Protein AF-A0A3N5F4T9-F1 (afdb_monomer_lite)

Structure (mmCIF, N/CA/C/O backbone):
data_AF-A0A3N5F4T9-F1
#
_entry.id   AF-A0A3N5F4T9-F1
#
loop_
_atom_site.group_PDB
_atom_site.id
_atom_site.type_symbol
_atom_site.label_atom_id
_atom_site.label_alt_id
_atom_site.label_comp_id
_atom_site.label_asym_id
_atom_site.label_entity_id
_atom_site.label_seq_id
_atom_site.pdbx_PDB_ins_code
_atom_site.Cartn_x
_atom_site.Cartn_y
_atom_site.Cartn_z
_atom_site.occupancy
_atom_site.B_iso_or_equiv
_atom_site.auth_seq_id
_atom_site.auth_comp_id
_atom_site.auth_asym_id
_atom_site.auth_atom_id
_atom_site.pdbx_PDB_model_num
ATOM 1 N N . GLU A 1 1 ? 30.929 -18.450 -2.013 1.00 67.00 1 GLU A N 1
ATOM 2 C CA . GLU A 1 1 ? 30.146 -17.803 -3.086 1.00 67.00 1 GLU A CA 1
ATOM 3 C C . GLU A 1 1 ? 29.743 -16.402 -2.640 1.00 67.00 1 GLU A C 1
ATOM 5 O O . GLU A 1 1 ? 29.771 -16.140 -1.443 1.00 67.00 1 GLU A O 1
ATOM 10 N N . TRP A 1 2 ? 29.471 -15.489 -3.571 1.00 73.12 2 TRP A N 1
ATOM 11 C CA . TRP A 1 2 ? 29.219 -14.072 -3.277 1.00 73.12 2 TRP A CA 1
ATOM 12 C C . TRP A 1 2 ? 27.749 -13.828 -2.916 1.00 73.12 2 TRP A C 1
ATOM 14 O O . TRP A 1 2 ? 26.876 -14.486 -3.475 1.00 73.12 2 TRP A O 1
ATOM 24 N N . PHE A 1 3 ? 27.473 -12.835 -2.064 1.00 80.19 3 PHE A N 1
ATOM 25 C CA . PHE A 1 3 ? 26.109 -12.461 -1.651 1.00 80.19 3 PHE A CA 1
ATOM 26 C C . PHE A 1 3 ? 25.154 -12.248 -2.838 1.00 80.19 3 PHE A C 1
ATOM 28 O O . PHE A 1 3 ? 24.014 -12.700 -2.808 1.00 80.19 3 PHE A O 1
ATOM 35 N N . CYS A 1 4 ? 25.631 -11.617 -3.915 1.00 74.56 4 CYS A N 1
ATOM 36 C CA . CYS A 1 4 ? 24.833 -11.403 -5.122 1.00 74.56 4 CYS A CA 1
ATOM 37 C C . CYS A 1 4 ? 24.410 -12.705 -5.818 1.00 74.56 4 CYS A C 1
ATOM 39 O O . CYS A 1 4 ? 23.355 -12.730 -6.437 1.00 74.56 4 CYS A O 1
ATOM 41 N N . LYS A 1 5 ? 25.193 -13.784 -5.696 1.00 75.50 5 LYS A N 1
ATOM 42 C CA . LYS A 1 5 ? 24.874 -15.090 -6.283 1.00 75.50 5 LYS A CA 1
ATOM 43 C C . LYS A 1 5 ? 23.934 -15.908 -5.393 1.00 75.50 5 LYS A C 1
ATOM 45 O O . LYS A 1 5 ? 23.104 -16.648 -5.901 1.00 75.50 5 LYS A O 1
ATOM 50 N N . THR A 1 6 ? 24.076 -15.797 -4.073 1.00 81.00 6 THR A N 1
ATOM 51 C CA . THR A 1 6 ? 23.360 -16.657 -3.115 1.00 81.00 6 THR A CA 1
ATOM 52 C C . THR A 1 6 ? 22.068 -16.053 -2.575 1.00 81.00 6 THR A C 1
ATOM 54 O O . THR A 1 6 ? 21.241 -16.789 -2.045 1.00 81.00 6 THR A O 1
ATOM 57 N N . SER A 1 7 ? 21.921 -14.727 -2.640 1.00 83.50 7 SER A N 1
ATOM 58 C CA . SER A 1 7 ? 20.911 -14.007 -1.851 1.00 83.50 7 SER A CA 1
ATOM 59 C C . SER A 1 7 ? 20.102 -12.973 -2.636 1.00 83.50 7 SER A C 1
ATOM 61 O O . SER A 1 7 ? 19.077 -12.521 -2.131 1.00 83.50 7 SER A O 1
ATOM 63 N N . LEU A 1 8 ? 20.537 -12.577 -3.837 1.00 84.56 8 LEU A N 1
ATOM 64 C CA . LEU A 1 8 ? 19.774 -11.682 -4.714 1.00 84.56 8 LEU A CA 1
ATOM 65 C C . LEU A 1 8 ? 19.006 -12.486 -5.772 1.00 84.56 8 LEU A C 1
ATOM 67 O O . LEU A 1 8 ? 19.452 -13.569 -6.156 1.00 84.56 8 LEU A O 1
ATOM 71 N N . PRO A 1 9 ? 17.852 -11.985 -6.247 1.00 86.50 9 PRO A N 1
ATOM 72 C CA . PRO A 1 9 ? 17.072 -12.689 -7.251 1.00 86.50 9 PRO A CA 1
ATOM 73 C C . PRO A 1 9 ? 17.820 -12.746 -8.589 1.00 86.50 9 PRO A C 1
ATOM 75 O O . PRO A 1 9 ? 18.416 -11.764 -9.029 1.00 86.50 9 PRO A O 1
ATOM 78 N N . GLN A 1 10 ? 17.747 -13.897 -9.260 1.00 89.19 10 GLN A N 1
ATOM 79 C CA . GLN A 1 10 ? 18.311 -14.082 -10.603 1.00 89.19 10 GLN A CA 1
ATOM 80 C C . GLN A 1 10 ? 17.508 -13.332 -11.683 1.00 89.19 10 GLN A C 1
ATOM 82 O O . GLN A 1 10 ? 18.039 -13.002 -12.743 1.00 89.19 10 GLN A O 1
ATOM 87 N N . ALA A 1 11 ? 16.233 -13.057 -11.407 1.00 93.19 11 ALA A N 1
ATOM 88 C CA . ALA A 1 11 ? 15.320 -12.354 -12.293 1.00 93.19 11 ALA A CA 1
ATOM 89 C C . ALA A 1 11 ? 14.611 -11.223 -11.544 1.00 93.19 11 ALA A C 1
ATOM 91 O O . ALA A 1 11 ? 14.165 -11.409 -10.412 1.00 93.19 11 ALA A O 1
ATOM 92 N N . VAL A 1 12 ? 14.479 -10.068 -12.189 1.00 92.88 12 VAL A N 1
ATOM 93 C CA . VAL A 1 12 ? 13.687 -8.938 -11.692 1.00 92.88 12 VAL A CA 1
ATOM 94 C C . VAL A 1 12 ? 12.640 -8.576 -12.733 1.00 92.88 12 VAL A C 1
ATOM 96 O O . VAL A 1 12 ? 12.970 -8.410 -13.908 1.00 92.88 12 VAL A O 1
ATOM 99 N N . GLU A 1 13 ? 11.394 -8.417 -12.292 1.00 91.88 13 GLU A N 1
ATOM 100 C CA . GLU A 1 13 ? 10.306 -7.913 -13.126 1.00 91.88 13 GLU A CA 1
ATOM 101 C C . GLU A 1 13 ? 10.099 -6.414 -12.890 1.00 91.88 13 GLU A C 1
ATOM 103 O O . GLU A 1 13 ? 9.996 -5.953 -11.753 1.00 91.88 13 GLU A O 1
ATOM 108 N N . VAL A 1 14 ? 10.029 -5.647 -13.977 1.00 90.56 14 VAL A N 1
ATOM 109 C CA . VAL A 1 14 ? 9.761 -4.206 -13.956 1.00 90.56 14 VAL A CA 1
ATOM 110 C C . VAL A 1 14 ? 8.408 -3.957 -14.625 1.00 90.56 14 VAL A C 1
ATOM 112 O O . VAL A 1 14 ? 8.315 -4.078 -15.852 1.00 90.56 14 VAL A O 1
ATOM 115 N N . PRO A 1 15 ? 7.347 -3.629 -13.864 1.00 84.25 15 PRO A N 1
ATOM 116 C CA . PRO A 1 15 ? 6.036 -3.347 -14.440 1.00 84.25 15 PRO A CA 1
ATOM 117 C C . PRO A 1 15 ? 6.068 -2.046 -15.254 1.00 84.25 15 PRO A C 1
ATOM 119 O O . PRO A 1 15 ? 6.690 -1.065 -14.848 1.00 84.25 15 PRO A O 1
ATOM 122 N N . LEU A 1 16 ? 5.386 -2.036 -16.404 1.00 83.88 16 LEU A N 1
ATOM 123 C CA . LEU A 1 16 ? 5.275 -0.868 -17.286 1.00 83.88 16 LEU A CA 1
ATOM 124 C C . LEU A 1 16 ? 3.805 -0.511 -17.542 1.00 83.88 16 LEU A C 1
ATOM 126 O O . LEU A 1 16 ? 3.262 0.381 -16.899 1.00 83.88 16 LEU A O 1
ATOM 130 N N . GLY A 1 17 ? 3.151 -1.211 -18.470 1.00 79.56 17 GLY A N 1
ATOM 131 C CA . GLY A 1 17 ? 1.750 -1.005 -18.841 1.00 79.56 17 GLY A CA 1
ATOM 132 C C . GLY A 1 17 ? 1.509 0.011 -19.963 1.00 79.56 17 GLY A C 1
ATOM 133 O O . GLY A 1 17 ? 0.376 0.442 -20.142 1.00 79.56 17 GLY A O 1
ATOM 134 N N . PHE A 1 18 ? 2.527 0.413 -20.725 1.00 79.00 18 PHE A N 1
ATOM 135 C CA . PHE A 1 18 ? 2.394 1.409 -21.798 1.00 79.00 18 PHE A CA 1
ATOM 136 C C . PHE A 1 18 ? 3.349 1.126 -22.966 1.00 79.00 18 PHE A C 1
ATOM 138 O O . PHE A 1 18 ? 4.265 0.309 -22.855 1.00 79.00 18 PHE A O 1
ATOM 145 N N . ALA A 1 19 ? 3.097 1.757 -24.116 1.00 85.88 19 ALA A N 1
ATOM 146 C CA . ALA A 1 19 ? 3.975 1.673 -25.283 1.00 85.88 19 ALA A CA 1
ATOM 147 C C . ALA A 1 19 ? 5.279 2.431 -25.017 1.00 85.88 19 ALA A C 1
ATOM 149 O O . ALA A 1 19 ? 5.260 3.538 -24.482 1.00 85.88 19 ALA A O 1
ATOM 150 N N . VAL A 1 20 ? 6.411 1.841 -25.393 1.00 88.50 20 VAL A N 1
ATOM 151 C CA . VAL A 1 20 ? 7.732 2.427 -25.156 1.00 88.50 20 VAL A CA 1
ATOM 152 C C . VAL A 1 20 ? 8.451 2.598 -26.481 1.00 88.50 20 VAL A C 1
ATOM 154 O O . VAL A 1 20 ? 8.557 1.657 -27.263 1.00 88.50 20 VAL A O 1
ATOM 157 N N . ASP A 1 21 ? 8.983 3.793 -26.718 1.00 89.50 21 ASP A N 1
ATOM 158 C CA . ASP A 1 21 ? 9.869 4.035 -27.850 1.00 89.50 21 ASP A CA 1
ATOM 159 C C . ASP A 1 21 ? 11.301 3.631 -27.525 1.00 89.50 21 ASP A C 1
ATOM 161 O O . ASP A 1 21 ? 11.940 2.943 -28.325 1.00 89.50 21 ASP A O 1
ATOM 165 N N . LYS A 1 22 ? 11.794 4.041 -26.352 1.00 93.62 22 LYS A N 1
ATOM 166 C CA . LYS A 1 22 ? 13.114 3.683 -25.824 1.00 93.62 22 LYS A CA 1
ATOM 167 C C . LYS A 1 22 ? 13.069 3.552 -24.309 1.00 93.62 22 LYS A C 1
ATOM 169 O O . LYS A 1 22 ? 12.340 4.271 -23.636 1.00 93.62 22 LYS A O 1
ATOM 174 N N . LEU A 1 23 ? 13.905 2.681 -23.768 1.00 95.31 23 LEU A N 1
ATOM 175 C CA . LEU A 1 23 ? 14.233 2.656 -22.348 1.00 95.31 23 LEU A CA 1
ATOM 176 C C . LEU A 1 23 ? 15.636 3.224 -22.185 1.00 95.31 23 LEU A C 1
ATOM 178 O O . LEU A 1 23 ? 16.582 2.704 -22.774 1.00 95.31 23 LEU A O 1
ATOM 182 N N . HIS A 1 24 ? 15.777 4.267 -21.382 1.00 95.50 24 HIS A N 1
ATOM 183 C CA . HIS A 1 24 ? 17.066 4.816 -20.987 1.00 95.50 24 HIS A CA 1
ATOM 184 C C . HIS A 1 24 ? 17.504 4.120 -19.707 1.00 95.50 24 HIS A C 1
ATOM 186 O O . HIS A 1 24 ? 16.802 4.149 -18.699 1.00 95.50 24 HIS A O 1
ATOM 192 N N . VAL A 1 25 ? 18.658 3.469 -19.755 1.00 97.06 25 VAL A N 1
ATOM 193 C CA . VAL A 1 25 ? 19.223 2.729 -18.632 1.00 97.06 25 VAL A CA 1
ATOM 194 C C . VAL A 1 25 ? 20.367 3.535 -18.046 1.00 97.06 25 VAL A C 1
ATOM 196 O O . VAL A 1 25 ? 21.316 3.864 -18.753 1.00 97.06 25 VAL A O 1
ATOM 199 N N . LEU A 1 26 ? 20.295 3.795 -16.744 1.00 96.38 26 LEU A N 1
ATOM 200 C CA . LEU A 1 26 ? 21.415 4.219 -15.918 1.00 96.38 26 LEU A CA 1
ATOM 201 C C . LEU A 1 26 ? 21.923 2.990 -15.155 1.00 96.38 26 LEU A C 1
ATOM 203 O O . LEU A 1 26 ? 21.181 2.358 -14.403 1.00 96.38 26 LEU A O 1
ATOM 207 N N . GLY A 1 27 ? 23.175 2.610 -15.372 1.00 93.19 27 GLY A N 1
ATOM 208 C CA . GLY A 1 27 ? 23.722 1.331 -14.929 1.00 93.19 27 GLY A CA 1
ATOM 209 C C . GLY A 1 27 ? 24.874 0.905 -15.827 1.00 93.19 27 GLY A C 1
ATOM 210 O O . GLY A 1 27 ? 25.830 1.655 -15.991 1.00 93.19 27 GLY A O 1
ATOM 211 N N . GLY A 1 28 ? 24.802 -0.296 -16.404 1.00 95.62 28 GLY A N 1
ATOM 212 C CA . GLY A 1 28 ? 25.808 -0.772 -17.364 1.00 95.62 28 GLY A CA 1
ATOM 213 C C . GLY A 1 28 ? 27.160 -1.074 -16.723 1.00 95.62 28 GLY A C 1
ATOM 214 O O . GLY A 1 28 ? 28.195 -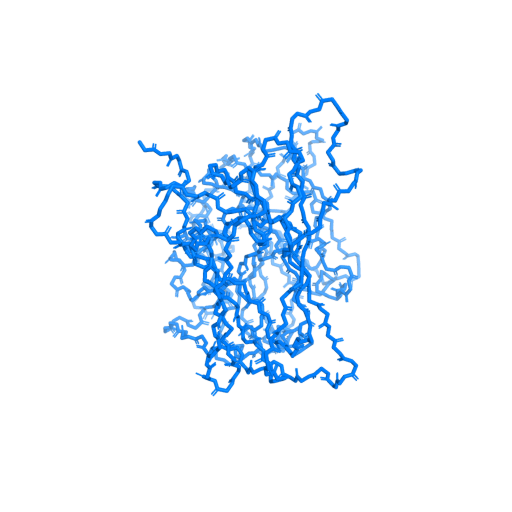1.025 -17.378 1.00 95.62 28 GLY A O 1
ATOM 215 N N . ILE A 1 29 ? 27.163 -1.380 -15.431 1.00 96.44 29 ILE A N 1
ATOM 216 C CA . ILE A 1 29 ? 28.348 -1.853 -14.722 1.00 96.44 29 ILE A CA 1
ATOM 217 C C . ILE A 1 29 ? 28.091 -3.249 -14.191 1.00 96.44 29 ILE A C 1
ATOM 219 O O . ILE A 1 29 ? 26.963 -3.595 -13.842 1.00 96.44 29 ILE A O 1
ATOM 223 N N . ALA A 1 30 ? 29.138 -4.053 -14.141 1.00 94.94 30 ALA A N 1
ATOM 224 C CA . ALA A 1 30 ? 29.105 -5.339 -13.484 1.00 94.94 30 ALA A CA 1
ATOM 225 C C . ALA A 1 30 ? 30.306 -5.449 -12.558 1.00 94.94 30 ALA A C 1
ATOM 227 O O . ALA A 1 30 ? 31.397 -4.965 -12.869 1.00 94.94 30 ALA A O 1
ATOM 228 N N . ALA A 1 31 ? 30.121 -6.110 -11.425 1.00 91.62 31 ALA A N 1
ATOM 229 C CA . ALA A 1 31 ? 31.279 -6.649 -10.744 1.00 91.62 31 ALA A CA 1
ATOM 230 C C . ALA A 1 31 ? 31.781 -7.889 -11.499 1.00 91.62 31 ALA A C 1
ATOM 232 O O . ALA A 1 31 ? 30.980 -8.630 -12.080 1.00 91.62 31 ALA A O 1
ATOM 233 N N . TRP A 1 32 ? 33.109 -8.063 -11.524 1.00 91.62 32 TRP A N 1
ATOM 234 C CA . TRP A 1 32 ? 33.804 -9.053 -12.359 1.00 91.62 32 TRP A CA 1
ATOM 235 C C . TRP A 1 32 ? 33.560 -8.849 -13.863 1.00 91.62 32 TRP A C 1
ATOM 237 O O . TRP A 1 32 ? 33.571 -9.815 -14.629 1.00 91.62 32 TRP A O 1
ATOM 247 N N . GLY A 1 33 ? 33.313 -7.599 -14.264 1.00 92.88 33 GLY A N 1
ATOM 248 C CA . GLY A 1 33 ? 33.027 -7.217 -15.642 1.00 92.88 33 GLY A CA 1
ATOM 249 C C . GLY A 1 33 ? 34.283 -7.101 -16.503 1.00 92.88 33 GLY A C 1
ATOM 250 O O . GLY A 1 33 ? 35.420 -7.246 -16.049 1.00 92.88 33 GLY A O 1
ATOM 251 N N . SER A 1 34 ? 34.079 -6.810 -17.780 1.00 92.56 34 SER A N 1
ATOM 252 C CA . SER A 1 34 ? 35.150 -6.632 -18.746 1.00 92.56 34 SER A CA 1
ATOM 253 C C . SER A 1 34 ? 35.908 -5.337 -18.482 1.00 92.56 34 SER A C 1
ATOM 255 O O . SER A 1 34 ? 35.323 -4.272 -18.268 1.00 92.56 34 SER A O 1
ATOM 257 N N . ALA A 1 35 ? 37.232 -5.425 -18.581 1.00 91.62 35 ALA A N 1
ATOM 258 C CA . ALA A 1 35 ? 38.141 -4.286 -18.543 1.00 91.62 35 ALA A CA 1
ATOM 259 C C . ALA A 1 35 ? 38.489 -3.737 -19.941 1.00 91.62 35 ALA A C 1
ATOM 261 O O . ALA A 1 35 ? 39.377 -2.892 -20.057 1.00 91.62 35 ALA A O 1
ATOM 262 N N . VAL A 1 36 ? 37.832 -4.236 -20.995 1.00 87.56 36 VAL A N 1
ATOM 263 C CA . VAL A 1 36 ? 38.091 -3.885 -22.401 1.00 87.56 36 VAL A CA 1
ATOM 264 C C . VAL A 1 36 ? 36.799 -3.852 -23.229 1.00 87.56 36 VAL A C 1
ATOM 266 O O . VAL A 1 36 ? 35.855 -4.593 -22.943 1.00 87.56 36 VAL A O 1
ATOM 269 N N . ASP A 1 37 ? 36.783 -3.048 -24.296 1.00 91.44 37 ASP A N 1
ATOM 270 C CA . ASP A 1 37 ? 35.728 -3.040 -25.324 1.00 91.44 37 ASP A CA 1
ATOM 271 C C . ASP A 1 37 ? 35.847 -4.270 -26.232 1.00 91.44 37 ASP A C 1
ATOM 273 O O . ASP A 1 37 ? 36.379 -4.239 -27.343 1.00 91.44 37 ASP A O 1
ATOM 277 N N . LYS A 1 38 ? 35.429 -5.412 -25.695 1.00 90.31 38 LYS A N 1
ATOM 278 C CA . LYS A 1 38 ? 35.386 -6.680 -26.409 1.00 90.31 38 LYS A CA 1
ATOM 279 C C . LYS A 1 38 ? 34.190 -7.458 -25.912 1.00 90.31 38 LYS A C 1
ATOM 281 O O . LYS A 1 38 ? 34.136 -7.811 -24.737 1.00 90.31 38 LYS A O 1
ATOM 286 N N . LYS A 1 39 ? 33.290 -7.797 -26.836 1.00 93.81 39 LYS A N 1
ATOM 287 C CA . LYS A 1 39 ? 32.119 -8.623 -26.549 1.00 93.81 39 LYS A CA 1
ATOM 288 C C . LYS A 1 39 ? 32.529 -9.919 -25.851 1.00 93.81 39 LYS A C 1
ATOM 290 O O . LYS A 1 39 ? 33.161 -10.793 -26.447 1.00 93.81 39 LYS A O 1
ATOM 295 N N . GLY A 1 40 ? 32.173 -9.998 -24.580 1.00 93.81 40 GLY A N 1
ATOM 296 C CA . GLY A 1 40 ? 32.431 -11.114 -23.697 1.00 93.81 40 GLY A CA 1
ATOM 297 C C . GLY A 1 40 ? 31.208 -12.009 -23.552 1.00 93.81 40 GLY A C 1
ATOM 298 O O . GLY A 1 40 ? 30.455 -12.261 -24.496 1.00 93.81 40 GLY A O 1
ATOM 299 N N . ARG A 1 41 ? 31.035 -12.521 -22.336 1.00 95.19 41 ARG A N 1
ATOM 300 C CA . ARG A 1 41 ? 29.930 -13.412 -21.973 1.00 95.19 41 ARG A CA 1
ATOM 301 C C . ARG A 1 41 ? 28.603 -12.636 -21.876 1.00 95.19 41 ARG A C 1
ATOM 303 O O . ARG A 1 41 ? 28.622 -11.418 -21.679 1.00 95.19 41 ARG A O 1
ATOM 310 N N . PRO A 1 42 ? 27.448 -13.308 -22.004 1.00 97.50 42 PRO A N 1
ATOM 311 C CA . PRO A 1 42 ? 26.163 -12.652 -21.805 1.00 97.50 42 PRO A CA 1
ATOM 312 C C . PRO A 1 42 ? 26.016 -12.194 -20.346 1.00 97.50 42 PRO A C 1
ATOM 314 O O . PRO A 1 42 ? 26.325 -12.940 -19.413 1.00 97.50 42 PRO A O 1
ATOM 317 N N . ALA A 1 43 ? 25.564 -10.956 -20.168 1.00 96.75 43 ALA A N 1
ATOM 318 C CA . ALA A 1 43 ? 25.360 -10.340 -18.863 1.00 96.75 43 ALA A CA 1
ATOM 319 C C . ALA A 1 43 ? 23.897 -10.472 -18.427 1.00 96.75 43 ALA A C 1
ATOM 321 O O . ALA A 1 43 ? 23.616 -11.023 -17.365 1.00 96.75 43 ALA A O 1
ATOM 322 N N . VAL A 1 44 ? 22.968 -10.003 -19.265 1.00 98.00 44 VAL A N 1
ATOM 323 C CA . VAL A 1 44 ? 21.539 -9.911 -18.932 1.00 98.00 44 VAL A CA 1
ATOM 324 C C . VAL A 1 44 ? 20.700 -10.280 -20.147 1.00 98.00 44 VAL A C 1
ATOM 326 O O . VAL A 1 44 ? 20.963 -9.811 -21.254 1.00 98.00 44 VAL A O 1
ATOM 329 N N . LYS A 1 45 ? 19.678 -11.111 -19.958 1.00 98.44 45 LYS A N 1
ATOM 330 C CA . LYS A 1 45 ? 18.598 -11.307 -20.926 1.00 98.44 45 LYS A CA 1
ATOM 331 C C . LYS A 1 45 ? 17.456 -10.369 -20.542 1.00 98.44 45 LYS A C 1
ATOM 333 O O . LYS A 1 45 ? 16.945 -10.439 -19.430 1.00 98.44 45 LYS A O 1
ATOM 338 N N . VAL A 1 46 ? 17.093 -9.487 -21.461 1.00 98.38 46 VAL A N 1
ATOM 339 C CA . VAL A 1 46 ? 15.939 -8.596 -21.353 1.00 98.38 46 VAL A CA 1
ATOM 340 C C . VAL A 1 46 ? 14.794 -9.227 -22.128 1.00 98.38 46 VAL A C 1
ATOM 342 O O . VAL A 1 46 ? 14.924 -9.452 -23.333 1.00 98.38 46 VAL A O 1
ATOM 345 N N . THR A 1 47 ? 13.680 -9.491 -21.455 1.00 98.38 47 THR A N 1
ATOM 346 C CA . THR A 1 47 ? 12.450 -9.978 -22.085 1.00 98.38 47 THR A CA 1
ATOM 347 C C . THR A 1 47 ? 11.372 -8.906 -21.979 1.00 98.38 47 THR A C 1
ATOM 349 O O . THR A 1 47 ? 11.011 -8.484 -20.886 1.00 98.38 47 THR A O 1
ATOM 352 N N . TYR A 1 48 ? 10.853 -8.462 -23.119 1.00 97.56 48 TYR A N 1
ATOM 353 C CA . TYR A 1 48 ? 9.694 -7.583 -23.211 1.00 97.56 48 TYR A CA 1
ATOM 354 C C . TYR A 1 48 ? 8.445 -8.451 -23.294 1.00 97.56 48 TYR A C 1
ATOM 356 O O . TYR A 1 48 ? 8.272 -9.189 -24.267 1.00 97.56 48 TYR A O 1
ATOM 364 N N . HIS A 1 49 ? 7.574 -8.362 -22.295 1.00 94.31 49 HIS A N 1
ATOM 365 C CA . HIS A 1 49 ? 6.296 -9.063 -22.285 1.00 94.31 49 HIS A CA 1
ATOM 366 C C . HIS A 1 49 ? 5.203 -8.088 -22.702 1.00 94.31 49 HIS A C 1
ATOM 368 O O . HIS A 1 49 ? 4.880 -7.166 -21.957 1.00 94.31 49 HIS A O 1
ATOM 374 N N . TYR A 1 50 ? 4.650 -8.257 -23.899 1.00 87.62 50 TYR A N 1
ATOM 375 C CA . TYR A 1 50 ? 3.670 -7.329 -24.452 1.00 87.62 50 TYR A CA 1
ATOM 376 C C . TYR A 1 50 ? 2.258 -7.620 -23.950 1.00 87.62 50 TYR A C 1
ATOM 378 O O . TYR A 1 50 ? 1.907 -8.747 -23.607 1.00 87.62 50 TYR A O 1
ATOM 386 N N . ALA A 1 51 ? 1.433 -6.579 -23.962 1.00 75.62 51 ALA A N 1
ATOM 387 C CA . ALA A 1 51 ? 0.012 -6.621 -23.641 1.00 75.62 51 ALA A CA 1
ATOM 388 C C . ALA A 1 51 ? -0.784 -7.652 -24.462 1.00 75.62 51 ALA A C 1
ATOM 390 O O . ALA A 1 51 ? -1.787 -8.172 -23.985 1.00 75.62 51 ALA A O 1
ATOM 391 N N . ASP A 1 52 ? -0.340 -7.966 -25.682 1.00 80.75 52 ASP A N 1
ATOM 392 C CA . ASP A 1 52 ? -0.972 -8.958 -26.559 1.00 80.75 52 ASP A CA 1
ATOM 393 C C . ASP A 1 52 ? -0.522 -10.406 -26.285 1.00 80.75 52 ASP A C 1
ATOM 395 O O . ASP A 1 52 ? -0.810 -11.308 -27.071 1.00 80.75 52 ASP A O 1
ATOM 399 N N . GLY A 1 53 ? 0.210 -10.633 -25.190 1.00 82.31 53 GLY A N 1
ATOM 400 C CA . GLY A 1 53 ? 0.685 -11.947 -24.754 1.00 82.31 53 GLY A CA 1
ATOM 401 C C . GLY A 1 53 ? 1.937 -12.450 -25.475 1.00 82.31 53 GLY A C 1
ATOM 402 O O . GLY A 1 53 ? 2.467 -13.500 -25.117 1.00 82.31 53 GLY A O 1
ATOM 403 N N . LYS A 1 54 ? 2.448 -11.723 -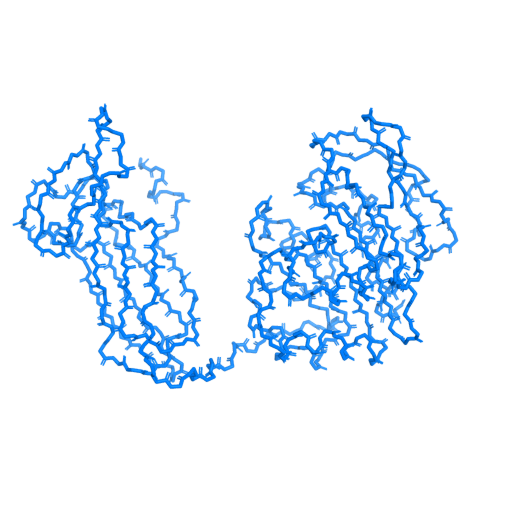26.474 1.00 92.38 54 LYS A N 1
ATOM 404 C CA . LYS A 1 54 ? 3.698 -12.081 -27.160 1.00 92.38 54 LYS A CA 1
ATOM 405 C C . LYS A 1 54 ? 4.912 -11.528 -26.415 1.00 92.38 54 LYS A C 1
ATOM 407 O O . LYS A 1 54 ? 4.815 -10.587 -25.629 1.00 92.38 54 LYS A O 1
ATOM 412 N N . THR A 1 55 ? 6.084 -12.070 -26.731 1.00 94.94 55 THR A N 1
ATOM 413 C CA . THR A 1 55 ? 7.356 -11.674 -26.117 1.00 94.94 55 THR A CA 1
ATOM 414 C C . THR A 1 55 ? 8.411 -11.306 -27.154 1.00 94.94 55 THR A C 1
ATOM 416 O O . THR A 1 55 ? 8.461 -11.887 -28.237 1.00 94.94 55 THR A O 1
ATOM 419 N N . GLU A 1 56 ? 9.303 -10.388 -26.795 1.00 96.88 56 GLU A N 1
ATOM 420 C CA . GLU A 1 56 ? 10.546 -10.095 -27.517 1.00 96.88 56 GLU A CA 1
ATOM 421 C C . GLU A 1 56 ? 11.725 -10.231 -26.556 1.00 96.88 56 GLU A C 1
ATOM 423 O O . GLU A 1 56 ? 11.603 -9.887 -25.386 1.00 96.88 56 GLU A O 1
ATOM 428 N N . THR A 1 57 ? 12.874 -10.707 -27.034 1.00 97.88 57 THR A N 1
ATOM 429 C CA . THR A 1 57 ? 14.073 -10.867 -26.200 1.00 97.88 57 THR A CA 1
ATOM 430 C C . THR A 1 57 ? 15.276 -10.148 -26.792 1.00 97.88 57 THR A C 1
ATOM 432 O O . THR A 1 57 ? 15.522 -10.231 -27.999 1.00 97.88 57 THR A O 1
ATOM 435 N N . GLN A 1 58 ? 16.085 -9.542 -25.929 1.00 97.31 58 GLN A N 1
ATOM 436 C CA . GLN A 1 58 ? 17.385 -8.963 -26.251 1.00 97.31 58 GLN A CA 1
ATOM 437 C C . GLN A 1 58 ? 18.422 -9.434 -25.226 1.00 97.31 58 GLN A C 1
ATOM 439 O O . GLN A 1 58 ? 18.140 -9.492 -24.035 1.00 97.31 58 GLN A O 1
ATOM 444 N N . VAL A 1 59 ? 19.635 -9.765 -25.673 1.00 98.12 59 VAL A N 1
ATOM 445 C CA . VAL A 1 59 ? 20.743 -10.127 -24.776 1.00 98.12 59 VAL A CA 1
ATOM 446 C C . VAL A 1 59 ? 21.739 -8.980 -24.726 1.00 98.12 59 VAL A C 1
ATOM 448 O O . VAL A 1 59 ? 22.187 -8.519 -25.775 1.00 98.12 59 VAL A O 1
ATOM 451 N N . LEU A 1 60 ? 22.081 -8.558 -23.513 1.00 98.31 60 LEU A N 1
ATOM 452 C CA . LEU A 1 60 ? 23.126 -7.587 -23.212 1.00 98.31 60 LEU A CA 1
ATOM 453 C C . LEU A 1 60 ? 24.399 -8.326 -22.811 1.00 98.31 60 LEU A C 1
ATOM 455 O O . LEU A 1 60 ? 24.344 -9.385 -22.176 1.00 98.31 60 LEU A O 1
ATOM 459 N N . TYR A 1 61 ? 25.543 -7.771 -23.177 1.00 98.25 61 TYR A N 1
ATOM 460 C CA . TYR A 1 61 ? 26.837 -8.419 -23.068 1.00 98.25 61 TYR A CA 1
ATOM 461 C C . TYR A 1 61 ? 27.804 -7.620 -22.204 1.00 98.25 61 TYR A C 1
ATOM 463 O O . TYR A 1 61 ? 27.842 -6.387 -22.204 1.00 98.25 61 TYR A O 1
ATOM 471 N N . ASP A 1 62 ? 28.641 -8.374 -21.504 1.00 97.88 62 ASP A N 1
ATOM 472 C CA . ASP A 1 62 ? 29.845 -7.852 -20.886 1.00 97.88 62 ASP A CA 1
ATOM 473 C C . ASP A 1 62 ? 30.844 -7.392 -21.957 1.00 97.88 62 ASP A C 1
ATOM 475 O O . ASP A 1 62 ? 30.988 -8.033 -23.001 1.00 97.88 62 ASP A O 1
ATOM 479 N N . GLY A 1 63 ? 31.503 -6.261 -21.725 1.00 95.75 63 GLY A N 1
ATOM 480 C CA . GLY A 1 63 ? 32.370 -5.599 -22.698 1.00 95.75 63 GLY A CA 1
ATOM 481 C C . GLY A 1 63 ? 31.639 -4.947 -23.877 1.00 95.75 63 GLY A C 1
ATOM 482 O O . GLY A 1 63 ? 32.304 -4.593 -24.845 1.00 95.75 63 GLY A O 1
ATOM 483 N N . VAL A 1 64 ? 30.303 -4.810 -23.821 1.00 97.69 64 VAL A N 1
ATOM 484 C CA . VAL A 1 64 ? 29.488 -4.060 -24.800 1.00 97.69 64 VAL A CA 1
ATOM 485 C C . VAL A 1 64 ? 28.612 -3.045 -24.071 1.00 97.69 64 VAL A C 1
ATOM 487 O O . VAL A 1 64 ? 28.959 -1.870 -24.035 1.00 97.69 64 VAL A O 1
ATOM 490 N N . GLU A 1 65 ? 27.505 -3.465 -23.452 1.00 97.94 65 GLU A N 1
ATOM 491 C CA . GLU A 1 65 ? 26.683 -2.578 -22.619 1.00 97.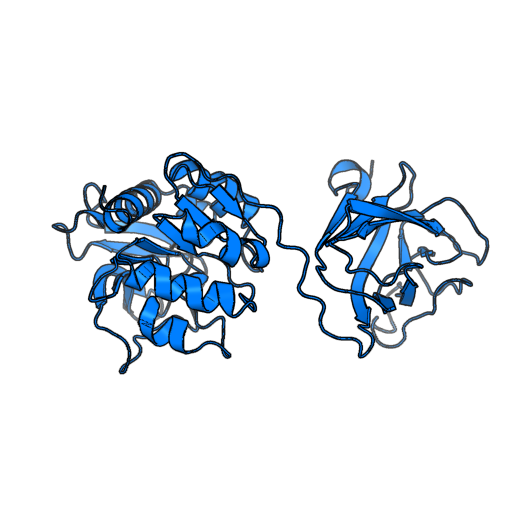94 65 GLU A CA 1
ATOM 492 C C . GLU A 1 65 ? 27.219 -2.496 -21.186 1.00 97.94 65 GLU A C 1
ATOM 494 O O . GLU A 1 65 ? 27.129 -1.441 -20.555 1.00 97.94 65 GLU A O 1
ATOM 499 N N . PHE A 1 66 ? 27.801 -3.594 -20.692 1.00 97.94 66 PHE A N 1
ATOM 500 C CA . PHE A 1 66 ? 28.365 -3.702 -19.349 1.00 97.94 66 PHE A CA 1
ATOM 501 C C . PHE A 1 66 ? 29.894 -3.624 -19.354 1.00 97.94 66 PHE A C 1
ATOM 503 O O . PHE A 1 66 ? 30.545 -4.134 -20.262 1.00 97.94 66 PHE A O 1
ATOM 510 N N . SER A 1 67 ? 30.476 -3.033 -18.312 1.00 96.94 67 SER A N 1
ATOM 511 C CA . SER A 1 67 ? 31.922 -3.073 -18.045 1.00 96.94 67 SER A CA 1
ATOM 512 C C . SER A 1 67 ? 32.206 -3.211 -16.550 1.00 96.94 67 SER A C 1
ATOM 514 O O . SER A 1 67 ? 31.314 -2.979 -15.731 1.00 96.94 67 SER A O 1
ATOM 516 N N . ASP A 1 68 ? 33.448 -3.524 -16.175 1.00 95.75 68 ASP A N 1
ATOM 517 C CA . ASP A 1 68 ? 33.817 -3.614 -14.760 1.00 95.75 68 ASP A CA 1
ATOM 518 C C . ASP A 1 68 ? 33.589 -2.287 -14.022 1.00 95.75 68 ASP A C 1
ATOM 520 O O . ASP A 1 68 ? 33.946 -1.215 -14.512 1.00 95.75 68 ASP A O 1
ATOM 524 N N . TRP A 1 69 ? 32.992 -2.346 -12.837 1.00 94.38 69 TRP A N 1
ATOM 525 C CA . TRP A 1 69 ? 32.642 -1.160 -12.058 1.00 94.38 69 TRP A CA 1
ATOM 526 C C . TRP A 1 69 ? 33.844 -0.355 -11.540 1.00 94.38 69 TRP A C 1
ATOM 528 O O . TRP A 1 69 ? 33.676 0.826 -11.254 1.00 94.38 69 TRP A O 1
ATOM 538 N N . ILE A 1 70 ? 35.031 -0.957 -11.379 1.00 92.19 70 ILE A N 1
ATOM 539 C CA . ILE A 1 70 ? 36.092 -0.426 -10.498 1.00 92.19 70 ILE A CA 1
ATOM 540 C C . ILE A 1 70 ? 36.704 0.902 -10.963 1.00 92.19 70 ILE A C 1
ATOM 542 O O . ILE A 1 70 ? 37.221 1.680 -10.160 1.00 92.19 70 ILE A O 1
ATOM 546 N N . LYS A 1 71 ? 36.693 1.156 -12.271 1.00 89.75 71 LYS A N 1
ATOM 547 C CA . LYS A 1 71 ? 37.285 2.341 -12.900 1.00 89.75 71 LYS A CA 1
ATOM 548 C C . LYS A 1 71 ? 36.631 2.587 -14.245 1.00 89.75 71 LYS A C 1
ATOM 550 O O . LYS A 1 71 ? 36.062 1.667 -14.817 1.00 89.75 71 LYS A O 1
ATOM 555 N N . ARG A 1 72 ? 36.802 3.785 -14.803 1.00 91.38 72 ARG A N 1
ATOM 556 C CA . ARG A 1 72 ? 36.347 4.087 -16.162 1.00 91.38 72 ARG A CA 1
ATOM 557 C C . ARG A 1 72 ? 36.988 3.145 -17.191 1.00 91.38 72 ARG A C 1
ATOM 559 O O . ARG A 1 72 ? 38.207 3.124 -17.355 1.00 91.38 72 ARG A O 1
ATOM 566 N N . ILE A 1 73 ? 36.135 2.407 -17.894 1.00 90.56 73 ILE A N 1
ATOM 567 C CA . ILE A 1 73 ? 36.464 1.526 -19.019 1.00 90.56 73 ILE A CA 1
ATOM 568 C C . ILE A 1 73 ? 35.450 1.838 -20.110 1.00 90.56 73 ILE A C 1
ATOM 570 O O . ILE A 1 73 ? 34.259 1.633 -19.903 1.00 90.56 73 ILE A O 1
ATOM 574 N N . ASP A 1 74 ? 35.889 2.364 -21.248 1.00 92.12 74 ASP A N 1
ATOM 575 C CA . ASP A 1 74 ? 34.976 2.667 -22.349 1.00 92.12 74 ASP A CA 1
ATOM 576 C C . ASP A 1 74 ? 34.661 1.384 -23.139 1.00 92.12 74 ASP A C 1
ATOM 578 O O . ASP A 1 74 ? 35.566 0.631 -23.491 1.00 92.12 74 ASP A O 1
ATOM 582 N N . VAL A 1 75 ? 33.368 1.128 -23.363 1.00 94.81 75 VAL A N 1
ATOM 583 C CA . VAL A 1 75 ? 32.814 -0.002 -24.126 1.00 94.81 75 VAL A CA 1
ATOM 584 C C . VAL A 1 75 ? 31.801 0.518 -25.146 1.00 94.81 75 VAL A C 1
ATOM 586 O O . VAL A 1 75 ? 31.184 1.562 -24.934 1.00 94.81 75 VAL A O 1
ATOM 589 N N . SER A 1 76 ? 31.631 -0.193 -26.255 1.00 93.44 76 SER A N 1
ATOM 590 C CA . SER A 1 76 ? 30.912 0.275 -27.449 1.00 93.44 76 SER A CA 1
ATOM 591 C C . SER A 1 76 ? 29.395 0.440 -27.286 1.00 93.44 76 SER A C 1
ATOM 593 O O . SER A 1 76 ? 28.791 1.257 -27.983 1.00 93.44 76 SER A O 1
ATOM 595 N N . GLY A 1 77 ? 28.763 -0.305 -26.378 1.00 93.56 77 GLY A N 1
ATOM 596 C CA . GLY A 1 77 ? 27.307 -0.337 -26.193 1.00 93.56 77 GLY A CA 1
ATOM 597 C C . GLY A 1 77 ? 26.765 0.601 -25.115 1.00 93.56 77 GLY A C 1
ATOM 598 O O . GLY A 1 77 ? 25.551 0.703 -24.954 1.00 93.56 77 GLY A O 1
ATOM 599 N N . SER A 1 78 ? 27.624 1.296 -24.368 1.00 97.50 78 SER A N 1
ATOM 600 C CA . SER A 1 78 ? 27.198 2.235 -23.327 1.00 97.50 78 SER A CA 1
ATOM 601 C C . SER A 1 78 ? 28.190 3.376 -23.142 1.00 97.50 78 SER A C 1
ATOM 603 O O . SER A 1 78 ? 29.353 3.290 -23.522 1.00 97.50 78 SER A O 1
ATOM 605 N N . LYS A 1 79 ? 27.741 4.481 -22.556 1.00 94.75 79 LYS A N 1
ATOM 606 C CA . LYS A 1 79 ? 28.528 5.704 -22.377 1.00 94.75 79 LYS A CA 1
ATOM 607 C C . LYS A 1 79 ? 28.787 5.954 -20.901 1.00 94.75 79 LYS A C 1
ATOM 609 O O . LYS A 1 79 ? 27.899 5.752 -20.083 1.00 94.75 79 LYS A O 1
ATOM 614 N N . PHE A 1 80 ? 29.984 6.422 -20.567 1.00 91.56 80 PHE A N 1
ATOM 615 C CA . PHE A 1 80 ? 30.315 6.852 -19.209 1.00 91.56 80 PHE A CA 1
ATOM 616 C C . PHE A 1 80 ? 29.413 8.016 -18.757 1.00 91.56 80 PHE A C 1
ATOM 618 O O . PHE A 1 80 ? 29.060 8.878 -19.566 1.00 91.56 80 PHE A O 1
ATOM 625 N N . VAL A 1 81 ? 29.051 8.038 -17.473 1.00 91.12 81 VAL A N 1
ATOM 626 C CA . VAL A 1 81 ? 28.288 9.121 -16.840 1.00 91.12 81 VAL A CA 1
ATOM 627 C C . VAL A 1 81 ? 29.213 9.931 -15.940 1.00 91.12 81 VAL A C 1
ATOM 629 O O . VAL A 1 81 ? 29.765 9.405 -14.975 1.00 91.12 81 VAL A O 1
ATOM 632 N N . ASP A 1 82 ? 29.360 11.215 -16.254 1.00 85.56 82 ASP A N 1
ATOM 633 C CA . ASP A 1 82 ? 30.173 12.151 -15.478 1.00 85.56 82 ASP A CA 1
ATOM 634 C C . ASP A 1 82 ? 29.381 12.749 -14.298 1.00 85.56 82 ASP A C 1
ATOM 636 O O . ASP A 1 82 ? 28.152 12.825 -14.332 1.00 85.56 82 ASP A O 1
ATOM 640 N N . GLY A 1 83 ? 30.084 13.175 -13.249 1.00 82.69 83 GLY A N 1
ATOM 641 C CA . GLY A 1 83 ? 29.532 13.988 -12.161 1.00 82.69 83 GLY A CA 1
ATOM 642 C C . GLY A 1 83 ? 28.643 13.278 -11.133 1.00 82.69 83 GLY A C 1
ATOM 643 O O . GLY A 1 83 ? 28.172 13.939 -10.211 1.00 82.69 83 GLY A O 1
ATOM 644 N N . LEU A 1 84 ? 28.412 11.963 -11.246 1.00 83.19 84 LEU A N 1
ATOM 645 C CA . LEU A 1 84 ? 27.603 11.199 -10.276 1.00 83.19 84 LEU A CA 1
ATOM 646 C C . LEU A 1 84 ? 28.420 10.420 -9.238 1.00 83.19 84 LEU A C 1
ATOM 648 O O . LEU A 1 84 ? 27.868 9.984 -8.230 1.00 83.19 84 LEU A O 1
ATOM 652 N N . ILE A 1 85 ? 29.720 10.243 -9.469 1.00 82.38 85 ILE A N 1
ATOM 653 C CA . ILE A 1 85 ? 30.639 9.601 -8.525 1.00 82.38 85 ILE A CA 1
ATOM 654 C C . ILE A 1 85 ? 31.651 10.650 -8.075 1.00 82.38 85 ILE A C 1
ATOM 656 O O . ILE A 1 85 ? 32.186 11.394 -8.897 1.00 82.38 85 ILE A O 1
ATOM 660 N N . GLU A 1 86 ? 31.906 10.723 -6.767 1.00 80.19 86 GLU A N 1
ATOM 661 C CA . GLU A 1 86 ? 32.914 11.620 -6.198 1.00 80.19 86 GLU A CA 1
ATOM 662 C C . GLU A 1 86 ? 34.278 11.382 -6.865 1.00 80.19 86 GLU A C 1
ATOM 664 O O . GLU A 1 86 ? 34.736 10.243 -6.954 1.00 80.19 86 GLU A O 1
ATOM 669 N N . ALA A 1 87 ? 34.967 12.454 -7.271 1.00 74.81 87 ALA A N 1
ATOM 670 C CA . ALA A 1 87 ? 36.203 12.379 -8.062 1.00 74.81 87 ALA A CA 1
ATOM 671 C C . ALA A 1 87 ? 37.336 11.535 -7.433 1.00 74.81 87 ALA A C 1
ATOM 673 O O . ALA A 1 87 ? 38.223 11.071 -8.143 1.00 74.81 87 ALA A O 1
ATOM 674 N N . ASN A 1 88 ? 37.298 11.313 -6.115 1.00 81.19 88 ASN A N 1
ATOM 675 C CA . ASN A 1 88 ? 38.309 10.561 -5.365 1.00 81.19 88 ASN A CA 1
ATOM 676 C C . ASN A 1 88 ? 37.861 9.137 -4.976 1.00 81.19 88 ASN A C 1
ATOM 678 O O . ASN A 1 88 ? 38.518 8.490 -4.159 1.00 81.19 88 ASN A O 1
ATOM 682 N N . ARG A 1 89 ? 36.742 8.639 -5.516 1.00 83.38 89 ARG A N 1
ATOM 683 C CA . ARG A 1 89 ? 36.244 7.277 -5.270 1.00 83.38 89 ARG A CA 1
ATOM 684 C C . ARG A 1 89 ? 36.514 6.380 -6.484 1.00 83.38 89 ARG A C 1
ATOM 686 O O . ARG A 1 89 ? 36.262 6.805 -7.610 1.00 83.38 89 ARG A O 1
ATOM 693 N N . PRO A 1 90 ? 36.977 5.129 -6.288 1.00 84.06 90 PRO A N 1
ATOM 694 C CA . PRO A 1 90 ? 36.996 4.152 -7.370 1.00 84.06 90 PRO A CA 1
ATOM 695 C C . PRO A 1 90 ? 35.558 3.849 -7.795 1.00 84.06 90 PRO A C 1
ATOM 697 O O . PRO A 1 90 ? 34.676 3.674 -6.950 1.00 84.06 90 PRO A O 1
ATOM 700 N N . GLY A 1 91 ? 35.320 3.800 -9.099 1.00 90.50 91 GLY A N 1
ATOM 701 C CA . GLY A 1 91 ? 33.994 3.549 -9.630 1.00 90.50 91 GLY A CA 1
ATOM 702 C C . GLY A 1 91 ? 33.800 4.067 -11.047 1.00 90.50 91 GLY A C 1
ATOM 703 O O . GLY A 1 91 ? 34.575 4.872 -11.568 1.00 90.50 91 GLY A O 1
ATOM 704 N N . GLN A 1 92 ? 32.711 3.622 -11.653 1.00 93.31 92 GLN A N 1
ATOM 705 C CA . GLN A 1 92 ? 32.091 4.266 -12.796 1.00 93.31 92 GLN A CA 1
ATOM 706 C C . GLN A 1 92 ? 30.591 3.987 -12.787 1.00 93.31 92 GLN A C 1
ATOM 708 O O . GLN A 1 92 ? 30.115 3.065 -12.126 1.00 93.31 92 GLN A O 1
ATOM 713 N N . LEU A 1 93 ? 29.859 4.778 -13.555 1.00 93.62 93 LEU A N 1
ATOM 714 C CA . LEU A 1 93 ? 28.479 4.513 -13.915 1.00 93.62 93 LEU A CA 1
ATOM 715 C C . LEU A 1 93 ? 28.344 4.762 -15.411 1.00 93.62 93 LEU A C 1
ATOM 717 O O . LEU A 1 93 ? 29.070 5.583 -15.980 1.00 93.62 93 LEU A O 1
ATOM 721 N N . ARG A 1 94 ? 27.447 4.029 -16.061 1.00 94.81 94 ARG A N 1
ATOM 722 C CA . ARG A 1 94 ? 27.242 4.118 -17.502 1.00 94.81 94 ARG A CA 1
ATOM 723 C C . ARG A 1 94 ? 25.778 4.343 -17.814 1.00 94.81 94 ARG A C 1
ATOM 725 O O . ARG A 1 94 ? 24.898 4.178 -16.969 1.00 94.81 94 ARG A O 1
ATOM 732 N N . TRP A 1 95 ? 25.517 4.731 -19.048 1.00 95.25 95 TRP A N 1
ATOM 733 C CA . TRP A 1 95 ? 24.171 4.810 -19.568 1.00 95.25 95 TRP A CA 1
ATOM 734 C C . TRP A 1 95 ? 24.098 4.281 -20.993 1.00 95.25 95 TRP A C 1
ATOM 736 O O . TRP A 1 95 ? 25.051 4.385 -21.767 1.00 95.25 95 TRP A O 1
ATOM 746 N N . PHE A 1 96 ? 22.964 3.686 -21.332 1.00 97.31 96 PHE A N 1
ATOM 747 C CA . PHE A 1 96 ? 22.662 3.191 -22.672 1.00 97.31 96 PHE A CA 1
ATOM 748 C C . PHE A 1 96 ? 21.154 3.163 -22.891 1.00 97.31 96 PHE A C 1
ATOM 750 O O . PHE A 1 96 ? 20.376 3.440 -21.980 1.00 97.31 96 PHE A O 1
ATOM 757 N N . THR A 1 97 ? 20.737 2.843 -24.112 1.00 96.81 97 THR A N 1
ATOM 758 C CA . THR A 1 97 ? 19.323 2.761 -24.475 1.00 96.81 97 THR A CA 1
ATOM 759 C C . THR A 1 97 ? 18.963 1.384 -24.984 1.00 96.81 97 THR A C 1
ATOM 761 O O . THR A 1 97 ? 19.666 0.828 -25.826 1.00 96.81 97 THR A O 1
ATOM 764 N N . LEU A 1 98 ? 17.825 0.874 -24.537 1.00 96.25 98 LEU A N 1
ATOM 765 C CA . LEU A 1 98 ? 17.176 -0.280 -25.133 1.00 96.25 98 LEU A CA 1
ATOM 766 C C . LEU A 1 98 ? 16.027 0.194 -26.016 1.00 96.25 98 LEU A C 1
ATOM 768 O O . LEU A 1 98 ? 15.316 1.135 -25.663 1.00 96.25 98 LEU A O 1
ATOM 772 N N . GLN A 1 99 ? 15.846 -0.450 -27.162 1.00 94.25 99 GLN A N 1
ATOM 773 C CA . GLN A 1 99 ? 14.804 -0.086 -28.112 1.00 94.25 99 GLN A CA 1
ATOM 774 C C . GLN A 1 99 ? 13.977 -1.328 -28.454 1.00 94.25 99 GLN A C 1
ATOM 776 O O . GLN A 1 99 ? 14.486 -2.193 -29.173 1.00 94.25 99 GLN A O 1
ATOM 781 N N . PRO A 1 100 ? 12.731 -1.441 -27.953 1.00 94.44 100 PRO A N 1
ATOM 782 C CA . PRO A 1 100 ? 11.845 -2.524 -28.359 1.00 94.44 100 PRO A CA 1
ATOM 783 C C . PRO A 1 100 ? 11.577 -2.431 -29.865 1.00 94.44 100 PRO A C 1
ATOM 785 O O . PRO A 1 100 ? 11.404 -1.339 -30.420 1.00 94.44 100 PRO A O 1
ATOM 788 N N . LYS A 1 101 ? 11.550 -3.576 -30.553 1.00 94.19 101 LYS A N 1
ATOM 789 C CA . LYS A 1 101 ? 11.230 -3.624 -31.991 1.00 94.19 101 LYS A CA 1
ATOM 790 C C . LYS A 1 101 ? 9.746 -3.401 -32.248 1.00 94.19 101 LYS A C 1
ATOM 792 O O . LYS A 1 101 ? 9.363 -2.997 -33.345 1.00 94.19 101 LYS A O 1
ATOM 797 N N . ARG A 1 102 ? 8.918 -3.699 -31.252 1.00 91.25 102 ARG A N 1
ATOM 798 C CA . ARG A 1 102 ? 7.463 -3.572 -31.293 1.00 91.25 102 ARG A CA 1
ATOM 799 C C . ARG A 1 102 ? 7.004 -2.270 -30.642 1.00 91.25 102 ARG A C 1
ATOM 801 O O . ARG A 1 102 ? 7.721 -1.682 -29.838 1.00 91.25 102 ARG A O 1
ATOM 808 N N . LYS A 1 103 ? 5.808 -1.817 -31.019 1.00 88.31 103 LYS A N 1
ATOM 809 C CA . LYS A 1 103 ? 5.217 -0.543 -30.565 1.00 88.31 103 LYS A CA 1
ATOM 810 C C . LYS A 1 103 ? 4.001 -0.733 -29.667 1.00 88.31 103 LYS A C 1
ATOM 812 O O . LYS A 1 103 ? 3.478 0.230 -29.119 1.00 88.31 103 LYS A O 1
ATOM 817 N N . GLU A 1 104 ? 3.553 -1.969 -29.515 1.00 85.25 104 GLU A N 1
ATOM 818 C CA . GLU A 1 104 ? 2.477 -2.347 -28.618 1.00 85.25 104 GLU A CA 1
ATOM 819 C C . GLU A 1 104 ? 2.869 -2.099 -27.152 1.00 85.25 104 GLU A C 1
ATOM 821 O O . GLU A 1 104 ? 4.055 -2.164 -26.808 1.00 85.25 104 GLU A O 1
ATOM 826 N N . PRO A 1 105 ? 1.892 -1.842 -26.262 1.00 83.69 105 PRO A N 1
ATOM 827 C CA . PRO A 1 105 ? 2.167 -1.682 -24.844 1.00 83.69 105 PRO A CA 1
ATOM 828 C C . PRO A 1 105 ? 2.921 -2.876 -24.260 1.00 83.69 105 PRO A C 1
ATOM 830 O O . PRO A 1 105 ? 2.563 -4.032 -24.495 1.00 83.69 105 PRO A O 1
ATOM 833 N N . ILE A 1 106 ? 3.953 -2.591 -23.471 1.00 87.56 106 ILE A N 1
ATOM 834 C CA . ILE A 1 106 ? 4.701 -3.607 -22.732 1.00 87.56 106 ILE A CA 1
ATOM 835 C C . ILE A 1 106 ? 4.044 -3.746 -21.359 1.00 87.56 106 ILE A C 1
ATOM 837 O O . ILE A 1 106 ? 3.905 -2.760 -20.643 1.00 87.56 106 ILE A O 1
ATOM 841 N N . HIS A 1 107 ? 3.632 -4.955 -20.982 1.00 81.06 107 HIS A N 1
ATOM 842 C CA . HIS A 1 107 ? 3.093 -5.261 -19.655 1.00 81.06 107 HIS A CA 1
ATOM 843 C C . HIS A 1 107 ? 4.183 -5.130 -18.584 1.00 81.06 107 HIS A C 1
ATOM 845 O O . HIS A 1 107 ? 4.039 -4.370 -17.629 1.00 81.06 107 HIS A O 1
ATOM 851 N N . HIS A 1 108 ? 5.298 -5.835 -18.778 1.00 90.88 108 HIS A N 1
ATOM 852 C CA . HIS A 1 108 ? 6.468 -5.793 -17.904 1.00 90.88 108 HIS A CA 1
ATOM 853 C C . HIS A 1 108 ? 7.739 -6.170 -18.673 1.00 90.88 108 HIS A C 1
ATOM 855 O O . HIS A 1 108 ? 7.680 -6.773 -19.751 1.00 90.88 108 HIS A O 1
ATOM 861 N N . LEU A 1 109 ? 8.887 -5.805 -18.108 1.00 96.06 109 LEU A N 1
ATOM 862 C CA . LEU A 1 109 ? 10.199 -6.294 -18.519 1.00 96.06 109 LEU A CA 1
ATOM 863 C C . LEU A 1 109 ? 10.676 -7.343 -17.526 1.00 96.06 109 LEU A C 1
ATOM 865 O O . LEU A 1 109 ? 10.578 -7.108 -16.325 1.00 96.06 109 LEU A O 1
ATOM 869 N N . SER A 1 110 ? 11.287 -8.412 -18.017 1.00 96.94 110 SER A N 1
ATOM 870 C CA . SER A 1 110 ? 12.065 -9.330 -17.184 1.00 96.94 110 SER A CA 1
ATOM 871 C C . SER A 1 110 ? 13.547 -9.126 -17.462 1.00 96.94 110 SER A C 1
ATOM 873 O O . SER A 1 110 ? 13.987 -9.169 -18.614 1.00 96.94 110 SER A O 1
ATOM 875 N N . LEU A 1 111 ? 14.310 -8.858 -16.404 1.00 97.50 111 LEU A N 1
ATOM 876 C CA . LEU A 1 111 ? 15.761 -8.710 -16.427 1.00 97.50 111 LEU A CA 1
ATOM 877 C C . LEU A 1 111 ? 16.367 -9.928 -15.740 1.00 97.50 111 LEU A C 1
ATOM 879 O O . LEU A 1 111 ? 16.286 -10.055 -14.521 1.00 97.50 111 LEU A O 1
ATOM 883 N N . GLU A 1 112 ? 16.953 -10.827 -16.523 1.00 97.31 112 GLU A N 1
ATOM 884 C CA . GLU A 1 112 ? 17.462 -12.110 -16.036 1.00 97.31 112 GLU A CA 1
ATOM 885 C C . GLU A 1 112 ? 18.984 -12.175 -16.184 1.00 97.31 112 GLU A C 1
ATOM 887 O O . GLU A 1 112 ? 19.516 -11.991 -17.284 1.00 97.31 112 GLU A O 1
ATOM 892 N N . SER A 1 113 ? 19.695 -12.456 -15.092 1.00 94.44 113 SER A N 1
ATOM 893 C CA . SER A 1 113 ? 21.130 -12.733 -15.137 1.00 94.44 113 SER A CA 1
ATOM 894 C C . SER A 1 113 ? 21.405 -14.189 -15.523 1.00 94.44 113 SER A C 1
ATOM 896 O O . SER A 1 113 ? 20.617 -15.108 -15.278 1.00 94.44 113 SER A O 1
ATOM 898 N N . TYR A 1 114 ? 22.552 -14.409 -16.159 1.00 93.75 114 TYR A N 1
ATOM 899 C CA . TYR A 1 114 ? 23.030 -15.751 -16.489 1.00 93.75 114 TYR A CA 1
ATOM 900 C C . TYR A 1 114 ? 23.795 -16.353 -15.306 1.00 93.75 114 TYR A C 1
ATOM 902 O O . TYR A 1 114 ? 24.416 -15.618 -14.542 1.00 93.75 114 TYR A O 1
ATOM 910 N N . ASP A 1 115 ? 23.814 -17.686 -15.194 1.00 90.69 115 ASP A N 1
ATOM 911 C CA . ASP A 1 115 ? 24.624 -18.393 -14.191 1.00 90.69 115 ASP A CA 1
ATOM 912 C C . ASP A 1 115 ? 26.119 -18.302 -14.539 1.00 90.69 115 ASP A C 1
ATOM 914 O O . ASP A 1 115 ? 26.716 -19.169 -15.181 1.00 90.69 115 ASP A O 1
ATOM 918 N N . ASN A 1 116 ? 26.714 -17.163 -14.200 1.00 90.19 116 ASN A N 1
ATOM 919 C CA . ASN A 1 116 ? 28.131 -16.891 -14.345 1.00 90.19 116 ASN A CA 1
ATOM 920 C C . ASN A 1 116 ? 28.607 -15.939 -13.228 1.00 90.19 116 ASN A C 1
ATOM 922 O O . ASN A 1 116 ? 27.877 -15.639 -12.290 1.00 90.19 116 ASN A O 1
ATOM 926 N N . ILE A 1 117 ? 29.876 -15.521 -13.279 1.00 88.50 117 ILE A N 1
ATOM 927 C CA . ILE A 1 117 ? 30.490 -14.705 -12.216 1.00 88.50 117 ILE A CA 1
ATOM 928 C C . ILE A 1 117 ? 30.054 -13.231 -12.225 1.00 88.50 117 ILE A C 1
ATOM 930 O O . ILE A 1 117 ? 30.322 -12.520 -11.261 1.00 88.50 117 ILE A O 1
ATOM 934 N N . LEU A 1 118 ? 29.429 -12.754 -13.304 1.00 92.50 118 LEU A N 1
ATOM 935 C CA . LEU A 1 118 ? 29.029 -11.356 -13.403 1.00 92.50 118 LEU A CA 1
ATOM 936 C C . LEU A 1 118 ? 27.953 -11.045 -12.373 1.00 92.50 118 LEU A C 1
ATOM 938 O O . LEU A 1 118 ? 27.015 -11.814 -12.177 1.00 92.50 118 LEU A O 1
ATOM 942 N N . ALA A 1 119 ? 28.044 -9.850 -11.803 1.00 93.12 119 ALA A N 1
ATOM 943 C CA . ALA A 1 119 ? 26.946 -9.239 -11.068 1.00 93.12 119 ALA A CA 1
ATOM 944 C C . ALA A 1 119 ? 26.540 -7.943 -11.786 1.00 93.12 119 ALA A C 1
ATOM 946 O O . ALA A 1 119 ? 27.076 -6.885 -11.447 1.00 93.12 119 ALA A O 1
ATOM 947 N N . PRO A 1 120 ? 25.679 -8.018 -12.822 1.00 95.19 120 PRO A N 1
ATOM 948 C CA . PRO A 1 120 ? 25.213 -6.848 -13.558 1.00 95.19 120 PRO A CA 1
ATOM 949 C C . PRO A 1 120 ? 24.340 -5.960 -12.671 1.00 95.19 120 PRO A C 1
ATOM 951 O O . PRO A 1 120 ? 23.438 -6.451 -11.993 1.00 95.19 120 PRO A O 1
ATOM 954 N N . THR A 1 121 ? 24.564 -4.650 -12.728 1.00 94.00 121 THR A N 1
ATOM 955 C CA . THR A 1 121 ? 23.839 -3.672 -11.913 1.00 94.00 121 THR A CA 1
ATOM 956 C C . THR A 1 121 ? 23.099 -2.670 -12.790 1.00 94.00 121 THR A C 1
ATOM 958 O O . THR A 1 121 ? 23.684 -1.993 -13.643 1.00 94.00 121 THR A O 1
ATOM 961 N N . PHE A 1 122 ? 21.802 -2.540 -12.523 1.00 94.25 122 PHE A N 1
ATOM 962 C CA . PHE A 1 122 ? 20.954 -1.451 -12.995 1.00 94.25 122 PHE A CA 1
ATOM 963 C C . PHE A 1 122 ? 20.708 -0.504 -11.825 1.00 94.25 122 PHE A C 1
ATOM 965 O O . PHE A 1 122 ? 20.333 -0.956 -10.745 1.00 94.25 122 PHE A O 1
ATOM 972 N N . LEU A 1 123 ? 20.924 0.794 -12.030 1.00 93.50 123 LEU A N 1
ATOM 973 C CA . LEU A 1 123 ? 20.622 1.811 -11.024 1.00 93.50 123 LEU A CA 1
ATOM 974 C C . LEU A 1 123 ? 19.235 2.416 -11.255 1.00 93.50 123 LEU A C 1
ATOM 976 O O . LEU A 1 123 ? 18.469 2.578 -10.312 1.00 93.50 123 LEU A O 1
ATOM 980 N N . ALA A 1 124 ? 18.912 2.746 -12.506 1.00 92.44 124 ALA A N 1
ATOM 981 C CA . ALA A 1 124 ? 17.605 3.263 -12.886 1.00 92.44 124 ALA A CA 1
ATOM 982 C C . ALA A 1 124 ? 17.275 2.918 -14.341 1.00 92.44 124 ALA A C 1
ATOM 984 O O . ALA A 1 124 ? 18.164 2.759 -15.180 1.00 92.44 124 ALA A O 1
ATOM 985 N N . ILE A 1 125 ? 15.981 2.843 -14.643 1.00 95.06 125 ILE A N 1
ATOM 986 C CA . ILE A 1 125 ? 15.457 2.714 -16.002 1.00 95.06 125 ILE A CA 1
ATOM 987 C C . ILE A 1 125 ? 14.332 3.736 -16.148 1.00 95.06 125 ILE A C 1
ATOM 989 O O . ILE A 1 125 ? 13.420 3.768 -15.324 1.00 95.06 125 ILE A O 1
ATOM 993 N N . THR A 1 126 ? 14.387 4.570 -17.181 1.00 90.62 126 THR A N 1
ATOM 994 C CA . THR A 1 126 ? 13.307 5.498 -17.530 1.00 90.62 126 THR A CA 1
ATOM 995 C C . THR A 1 126 ? 12.789 5.190 -18.924 1.00 90.62 126 THR A C 1
ATOM 997 O O . THR A 1 126 ? 13.548 4.828 -19.821 1.00 90.62 126 THR A O 1
ATOM 1000 N N . ALA A 1 127 ? 11.480 5.302 -19.118 1.00 91.00 127 ALA A N 1
ATOM 1001 C CA . ALA A 1 127 ? 10.862 5.038 -20.406 1.00 91.00 127 ALA A CA 1
ATOM 1002 C C . ALA A 1 127 ? 10.582 6.344 -21.155 1.00 91.00 127 ALA A C 1
ATOM 1004 O O . ALA A 1 127 ? 9.965 7.265 -20.622 1.00 91.00 127 ALA A O 1
ATOM 1005 N N . GLU A 1 128 ? 11.020 6.400 -22.407 1.00 87.62 128 GLU A N 1
ATOM 1006 C CA . GLU A 1 128 ? 10.603 7.392 -23.389 1.00 87.62 128 GLU A CA 1
ATOM 1007 C C . GLU A 1 128 ? 9.346 6.876 -24.085 1.00 87.62 128 GLU A C 1
ATOM 1009 O O . GLU A 1 128 ? 9.356 5.824 -24.732 1.00 87.62 128 GLU A O 1
ATOM 1014 N N . VAL A 1 129 ? 8.257 7.619 -23.923 1.00 82.69 129 VAL A N 1
ATOM 1015 C CA . VAL A 1 129 ? 6.958 7.323 -24.524 1.00 82.69 129 VAL A CA 1
ATOM 1016 C C . VAL A 1 129 ? 6.790 8.283 -25.696 1.00 82.69 129 VAL A C 1
ATOM 1018 O O . VAL A 1 129 ? 6.742 9.496 -25.493 1.00 82.69 129 VAL A O 1
ATOM 1021 N N . GLY A 1 130 ? 6.755 7.760 -26.923 1.00 60.72 130 GLY A N 1
ATOM 1022 C CA . GLY A 1 130 ? 6.467 8.566 -28.108 1.00 60.72 130 GLY A CA 1
ATOM 1023 C C . GLY A 1 130 ? 5.090 9.201 -28.002 1.00 60.72 130 GLY A C 1
ATOM 1024 O O . GLY A 1 130 ? 4.187 8.597 -27.434 1.00 60.72 130 GLY A O 1
ATOM 1025 N N . GLY A 1 131 ? 4.903 10.396 -28.569 1.00 50.72 131 GLY A N 1
ATOM 1026 C CA . GLY A 1 131 ? 3.646 11.163 -28.529 1.00 50.72 131 GLY A CA 1
ATOM 1027 C C . GLY A 1 131 ? 2.412 10.513 -29.185 1.00 50.72 131 GLY A C 1
ATOM 1028 O O . GLY A 1 131 ? 1.467 11.225 -29.511 1.00 50.72 131 GLY A O 1
ATOM 1029 N N . GLY A 1 132 ? 2.408 9.196 -29.407 1.00 44.19 132 GLY A N 1
ATOM 1030 C CA . GLY A 1 132 ? 1.195 8.424 -29.653 1.00 44.19 132 GLY A CA 1
ATOM 1031 C C . GLY A 1 132 ? 0.337 8.361 -28.390 1.00 44.19 132 GLY A C 1
ATOM 1032 O O . GLY A 1 132 ? 0.838 8.531 -27.278 1.00 44.19 132 GLY A O 1
ATOM 1033 N N . GLU A 1 133 ? -0.971 8.171 -28.569 1.00 40.03 133 GLU A N 1
ATOM 1034 C CA . GLU A 1 133 ? -1.939 8.084 -27.473 1.00 40.03 133 GLU A CA 1
ATOM 1035 C C . GLU A 1 133 ? -1.397 7.230 -26.321 1.00 40.03 133 GLU A C 1
ATOM 1037 O O . GLU A 1 133 ? -0.793 6.178 -26.552 1.00 40.03 133 GLU A O 1
ATOM 1042 N N . LYS A 1 134 ? -1.639 7.667 -25.074 1.00 40.88 134 LYS A N 1
ATOM 1043 C CA . LYS A 1 134 ? -1.550 6.789 -23.904 1.00 40.88 134 LYS A CA 1
ATOM 1044 C C . LYS A 1 134 ? -2.500 5.625 -24.169 1.00 40.88 134 LYS A C 1
ATOM 1046 O O . LYS A 1 134 ? -3.679 5.713 -23.833 1.00 40.88 134 LYS A O 1
ATOM 1051 N N . GLY A 1 135 ? -2.013 4.571 -24.820 1.00 39.34 135 GLY A N 1
ATOM 1052 C CA . GLY A 1 135 ? -2.759 3.338 -24.960 1.00 39.34 135 GLY A CA 1
ATOM 1053 C C . GLY A 1 135 ? -3.187 2.955 -23.555 1.00 39.34 135 GLY A C 1
ATOM 1054 O O . GLY A 1 135 ? -2.348 2.947 -22.650 1.00 39.34 135 GLY A O 1
ATOM 1055 N N . GLN A 1 136 ? -4.488 2.741 -23.352 1.00 39.62 136 GLN A N 1
ATOM 1056 C CA . GLN A 1 136 ? -4.961 2.145 -22.111 1.00 39.62 136 GLN A CA 1
ATOM 1057 C C . GLN A 1 136 ? -4.089 0.918 -21.875 1.00 39.62 136 GLN A C 1
ATOM 1059 O O . GLN A 1 136 ? -3.980 0.059 -22.756 1.00 39.62 136 GLN A O 1
ATOM 1064 N N . SER A 1 137 ? -3.407 0.890 -20.729 1.00 40.16 137 SER A N 1
ATOM 1065 C CA . SER A 1 137 ? -2.719 -0.304 -20.265 1.00 40.16 137 SER A CA 1
ATOM 1066 C C . SER A 1 137 ? -3.646 -1.485 -20.507 1.00 40.16 137 SER A C 1
ATOM 1068 O O . SER A 1 137 ? -4.830 -1.387 -20.161 1.00 40.16 137 SER A O 1
ATOM 1070 N N . ALA A 1 138 ? -3.144 -2.579 -21.092 1.00 43.16 138 ALA A N 1
ATOM 1071 C CA . ALA A 1 138 ? -3.907 -3.820 -21.049 1.00 43.16 138 ALA A CA 1
ATOM 1072 C C . ALA A 1 138 ? -4.384 -4.015 -19.605 1.00 43.16 138 ALA A C 1
ATOM 1074 O O . ALA A 1 138 ? -3.595 -3.751 -18.687 1.00 43.16 138 ALA A O 1
ATOM 1075 N N . PRO A 1 139 ? -5.669 -4.358 -19.401 1.00 52.31 139 PRO A N 1
ATOM 1076 C CA . PRO A 1 139 ? -6.229 -4.451 -18.066 1.00 52.31 139 PRO A CA 1
ATOM 1077 C C . PRO A 1 139 ? -5.298 -5.321 -17.233 1.00 52.31 139 PRO A C 1
ATOM 1079 O O . PRO A 1 139 ? -4.913 -6.410 -17.667 1.00 52.31 139 PRO A O 1
ATOM 1082 N N . ALA A 1 140 ? -4.870 -4.790 -16.085 1.00 57.41 140 ALA A N 1
ATOM 1083 C CA . ALA A 1 140 ? -3.970 -5.513 -15.209 1.00 57.41 140 ALA A CA 1
ATOM 1084 C C . ALA A 1 140 ? -4.570 -6.904 -14.928 1.00 57.41 140 ALA A C 1
ATOM 1086 O O . ALA A 1 140 ? -5.802 -7.015 -14.849 1.00 57.41 140 ALA A O 1
ATOM 1087 N N . PRO A 1 141 ? -3.741 -7.960 -14.805 1.00 59.69 141 PRO A N 1
ATOM 1088 C CA . PRO A 1 141 ? -4.226 -9.319 -14.629 1.00 59.69 141 PRO A CA 1
ATOM 1089 C C . PRO A 1 141 ? -5.276 -9.348 -13.528 1.00 59.69 141 PRO A C 1
ATOM 1091 O O . PRO A 1 141 ? -5.049 -8.782 -12.450 1.00 59.69 141 PRO A O 1
ATOM 1094 N N . LYS A 1 142 ? -6.434 -9.947 -13.826 1.00 70.81 142 LYS A N 1
ATOM 1095 C CA . LYS A 1 142 ? -7.543 -10.011 -12.878 1.00 70.81 142 LYS A CA 1
ATOM 1096 C C . LYS A 1 142 ? -7.046 -10.685 -11.601 1.00 70.81 142 LYS A C 1
ATOM 1098 O O . LYS A 1 142 ? -6.435 -11.747 -11.659 1.00 70.81 142 LYS A O 1
ATOM 1103 N N . LEU A 1 143 ? -7.286 -10.036 -10.468 1.00 85.31 143 LEU A N 1
ATOM 1104 C CA . LEU A 1 143 ? -6.901 -10.567 -9.172 1.00 85.31 143 LEU A CA 1
ATOM 1105 C C . LEU A 1 143 ? -7.929 -11.614 -8.729 1.00 85.31 143 LEU A C 1
ATOM 1107 O O . LEU A 1 143 ? -9.126 -11.315 -8.686 1.00 85.31 143 LEU A O 1
ATOM 1111 N N . ASP A 1 144 ? -7.471 -12.809 -8.371 1.00 87.19 144 ASP A N 1
ATOM 1112 C CA . ASP A 1 144 ? -8.340 -13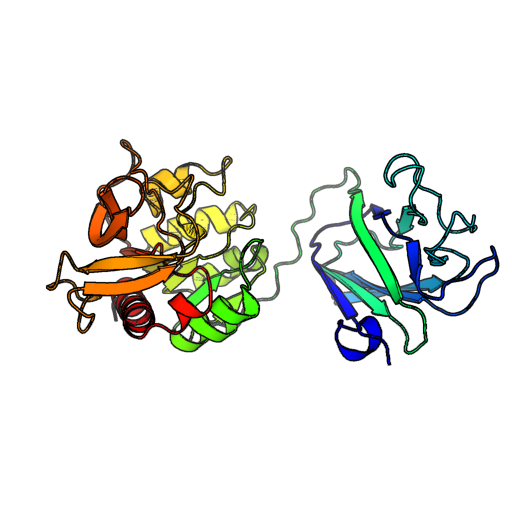.830 -7.789 1.00 87.19 144 ASP A CA 1
ATOM 1113 C C . ASP A 1 144 ? -8.639 -13.473 -6.331 1.00 87.19 144 ASP A C 1
ATOM 1115 O O . ASP A 1 144 ? -7.763 -13.495 -5.462 1.00 87.19 144 ASP A O 1
ATOM 1119 N N . LEU A 1 145 ? -9.891 -13.102 -6.057 1.00 92.19 145 LEU A N 1
ATOM 1120 C CA . LEU A 1 145 ? -10.322 -12.757 -4.708 1.00 92.19 145 LEU A CA 1
ATOM 1121 C C . LEU A 1 145 ? -10.717 -14.013 -3.917 1.00 92.19 145 LEU A C 1
ATOM 1123 O O . LEU A 1 145 ? -11.445 -14.867 -4.430 1.00 92.19 145 LEU A O 1
ATOM 1127 N N . PRO A 1 146 ? -10.322 -14.116 -2.637 1.00 93.44 146 PRO A N 1
ATOM 1128 C CA . PRO A 1 146 ? -10.802 -15.167 -1.750 1.00 93.44 146 PRO A CA 1
ATOM 1129 C C . PRO A 1 146 ? -12.300 -15.010 -1.460 1.00 93.44 146 PRO A C 1
ATOM 1131 O O . PRO A 1 146 ? -12.899 -13.954 -1.676 1.00 93.44 146 PRO A O 1
ATOM 1134 N N . ALA A 1 147 ? -12.903 -16.035 -0.852 1.00 92.69 147 ALA A N 1
ATOM 1135 C CA . ALA A 1 147 ? -14.310 -16.016 -0.435 1.00 92.69 147 ALA A CA 1
ATOM 1136 C C . ALA A 1 147 ? -14.660 -14.850 0.514 1.00 92.69 147 ALA A C 1
ATOM 1138 O O . ALA A 1 147 ? -15.807 -14.406 0.560 1.00 92.69 147 ALA A O 1
ATOM 1139 N N . SER A 1 148 ? -13.677 -14.326 1.257 1.00 92.00 148 SER A N 1
ATOM 1140 C CA . SER A 1 148 ? -13.848 -13.139 2.101 1.00 92.00 148 SER A CA 1
ATOM 1141 C C . SER A 1 148 ? -14.183 -11.882 1.291 1.00 92.00 148 SER A C 1
ATOM 1143 O O . SER A 1 148 ? -14.810 -10.975 1.844 1.00 92.00 148 SER A O 1
ATOM 1145 N N . LYS A 1 149 ? -13.804 -11.850 0.002 1.00 96.25 149 LYS A N 1
ATOM 1146 C CA . LYS A 1 149 ? -13.842 -10.682 -0.888 1.00 96.25 149 LYS A CA 1
ATOM 1147 C C . LYS A 1 149 ? -13.107 -9.477 -0.297 1.00 96.25 149 LYS A C 1
ATOM 1149 O O . LYS A 1 149 ? -13.484 -8.329 -0.538 1.00 96.25 149 LYS A O 1
ATOM 1154 N N . THR A 1 150 ? -12.075 -9.745 0.498 1.00 98.19 150 THR A N 1
ATOM 1155 C CA . THR A 1 150 ? -11.186 -8.727 1.051 1.00 98.19 150 THR A CA 1
ATOM 1156 C C . THR A 1 150 ? -9.977 -8.564 0.139 1.00 98.19 150 THR A C 1
ATOM 1158 O O . THR A 1 150 ? -9.357 -9.558 -0.244 1.00 98.19 150 THR A O 1
ATOM 1161 N N . LEU A 1 151 ? -9.634 -7.318 -0.179 1.00 98.44 151 LEU A N 1
ATOM 1162 C CA . LEU A 1 151 ? -8.430 -6.958 -0.923 1.00 98.44 151 LEU A CA 1
ATOM 1163 C C . LEU A 1 151 ? -7.552 -6.049 -0.067 1.00 98.44 151 LEU A C 1
ATOM 1165 O O . LEU A 1 151 ? -8.018 -4.994 0.354 1.00 98.44 151 LEU A O 1
ATOM 1169 N N . LEU A 1 152 ? -6.294 -6.433 0.145 1.00 98.62 152 LEU A N 1
ATOM 1170 C CA . LEU A 1 152 ? -5.263 -5.600 0.751 1.00 98.62 152 LEU A CA 1
ATOM 1171 C C . LEU A 1 152 ? -4.313 -5.075 -0.328 1.00 98.62 152 LEU A C 1
ATOM 1173 O O . LEU A 1 152 ? -3.725 -5.844 -1.087 1.00 98.62 152 LEU A O 1
ATOM 1177 N N . VAL A 1 153 ? -4.161 -3.755 -0.388 1.00 98.38 153 VAL A N 1
ATOM 1178 C CA . VAL A 1 153 ? -3.276 -3.069 -1.332 1.00 98.38 153 VAL A CA 1
ATOM 1179 C C . VAL A 1 153 ? -2.094 -2.485 -0.572 1.00 98.38 153 VAL A C 1
ATOM 1181 O O . VAL A 1 153 ? -2.260 -1.567 0.234 1.00 98.38 153 VAL A O 1
ATOM 1184 N N . GLY A 1 154 ? -0.902 -3.011 -0.842 1.00 95.69 154 GLY A N 1
ATOM 1185 C CA . GLY A 1 154 ? 0.360 -2.526 -0.284 1.00 95.69 154 GLY A CA 1
ATOM 1186 C C . GLY A 1 154 ? 1.290 -1.938 -1.343 1.00 95.69 154 GLY A C 1
ATOM 1187 O O . GLY A 1 154 ? 0.891 -1.678 -2.479 1.00 95.69 154 GLY A O 1
ATOM 1188 N N . GLY A 1 155 ? 2.546 -1.720 -0.961 1.00 87.94 155 GLY A N 1
ATOM 1189 C CA . GLY A 1 155 ? 3.611 -1.292 -1.864 1.00 87.94 155 GLY A CA 1
ATOM 1190 C C . GLY A 1 155 ? 3.996 0.184 -1.741 1.00 87.94 155 GLY A C 1
ATOM 1191 O O . GLY A 1 155 ? 3.272 1.019 -1.186 1.00 87.94 155 GLY A O 1
ATOM 1192 N N . GLY A 1 156 ? 5.170 0.480 -2.293 1.00 86.44 156 GLY A N 1
ATOM 1193 C CA . GLY A 1 156 ? 5.878 1.748 -2.173 1.00 86.44 156 GLY A CA 1
ATOM 1194 C C . GLY A 1 156 ? 7.167 1.589 -1.372 1.00 86.44 156 GLY A C 1
ATOM 1195 O O . GLY A 1 156 ? 7.907 0.636 -1.603 1.00 86.44 156 GLY A O 1
ATOM 1196 N N . SER A 1 157 ? 7.465 2.518 -0.466 1.00 80.12 157 SER A N 1
ATOM 1197 C CA . SER A 1 157 ? 8.728 2.542 0.290 1.00 80.12 157 SER A CA 1
ATOM 1198 C C . SER A 1 157 ? 8.513 2.501 1.804 1.00 80.12 157 SER A C 1
ATOM 1200 O O . SER A 1 157 ? 7.383 2.521 2.283 1.00 80.12 157 SER A O 1
ATOM 1202 N N . SER A 1 158 ? 9.612 2.494 2.561 1.00 84.94 158 SER A N 1
ATOM 1203 C CA . SER A 1 158 ? 9.646 2.664 4.026 1.00 84.94 158 SER A CA 1
ATOM 1204 C C . SER A 1 158 ? 9.152 1.480 4.863 1.00 84.94 158 SER A C 1
ATOM 1206 O O . SER A 1 158 ? 9.444 1.446 6.052 1.00 84.94 158 SER A O 1
ATOM 1208 N N . HIS A 1 159 ? 8.505 0.483 4.253 1.00 89.06 159 HIS A N 1
ATOM 1209 C CA . HIS A 1 159 ? 8.069 -0.747 4.919 1.00 89.06 159 HIS A CA 1
ATOM 1210 C C . HIS A 1 159 ? 8.394 -1.982 4.079 1.00 89.06 159 HIS A C 1
ATOM 1212 O O . HIS A 1 159 ? 8.401 -1.935 2.847 1.00 89.06 159 HIS A O 1
ATOM 1218 N N . ASP A 1 160 ? 8.593 -3.116 4.749 1.00 90.12 160 ASP A N 1
ATOM 1219 C CA . ASP A 1 160 ? 8.616 -4.428 4.100 1.00 90.12 160 ASP A CA 1
ATOM 1220 C C . ASP A 1 160 ? 7.173 -4.911 3.872 1.00 90.12 160 ASP A C 1
ATOM 1222 O O . ASP A 1 160 ? 6.607 -5.686 4.649 1.00 90.12 160 ASP A O 1
ATOM 1226 N N . PHE A 1 161 ? 6.552 -4.382 2.814 1.00 90.75 161 PHE A N 1
ATOM 1227 C CA . PHE A 1 161 ? 5.159 -4.667 2.465 1.00 90.75 161 PHE A CA 1
ATOM 1228 C C . PHE A 1 161 ? 4.885 -6.150 2.213 1.00 90.75 161 PHE A C 1
ATOM 1230 O O . PHE A 1 161 ? 3.808 -6.644 2.545 1.00 90.75 161 PHE A O 1
ATOM 1237 N N . GLU A 1 162 ? 5.860 -6.858 1.650 1.00 91.62 162 GLU A N 1
ATOM 1238 C CA . GLU A 1 162 ? 5.742 -8.282 1.362 1.00 91.62 162 GLU A CA 1
ATOM 1239 C C . GLU A 1 162 ? 5.740 -9.106 2.653 1.00 91.62 162 GLU A C 1
ATOM 1241 O O . GLU A 1 162 ? 4.932 -10.019 2.829 1.00 91.62 162 GLU A O 1
ATOM 1246 N N . LYS A 1 163 ? 6.623 -8.783 3.596 1.00 91.81 163 LYS A N 1
ATOM 1247 C CA . LYS A 1 163 ? 6.702 -9.528 4.849 1.00 91.81 163 LYS A CA 1
ATOM 1248 C C . LYS A 1 163 ? 5.538 -9.225 5.783 1.00 91.81 163 LYS A C 1
ATOM 1250 O O . LYS A 1 163 ? 4.910 -10.153 6.286 1.00 91.81 163 LYS A O 1
ATOM 1255 N N . TRP A 1 164 ? 5.272 -7.949 6.039 1.00 95.75 164 TRP A N 1
ATOM 1256 C CA . TRP A 1 164 ? 4.389 -7.560 7.137 1.00 95.75 164 TRP A CA 1
ATOM 1257 C C . TRP A 1 164 ? 2.928 -7.424 6.720 1.00 95.75 164 TRP A C 1
ATOM 1259 O O . TRP A 1 164 ? 2.036 -7.838 7.454 1.00 95.75 164 TRP A O 1
ATOM 1269 N N . PHE A 1 165 ? 2.672 -6.943 5.505 1.00 96.88 165 PHE A N 1
ATOM 1270 C CA . PHE A 1 165 ? 1.309 -6.679 5.049 1.00 96.88 165 PHE A CA 1
ATOM 1271 C C . PHE A 1 165 ? 0.760 -7.782 4.146 1.00 96.88 165 PHE A C 1
ATOM 1273 O O . PHE A 1 165 ? -0.404 -8.138 4.288 1.00 96.88 165 PHE A O 1
ATOM 1280 N N . ASN A 1 166 ? 1.567 -8.363 3.253 1.00 96.19 166 ASN A N 1
ATOM 1281 C CA . ASN A 1 166 ? 1.148 -9.533 2.478 1.00 96.19 166 ASN A CA 1
ATOM 1282 C C . ASN A 1 166 ? 1.163 -10.796 3.357 1.00 96.19 166 ASN A C 1
ATOM 1284 O O . ASN A 1 166 ? 0.117 -11.318 3.740 1.00 96.19 166 ASN A O 1
ATOM 1288 N N . LYS A 1 167 ? 2.351 -11.264 3.758 1.00 95.12 167 LYS A N 1
ATOM 1289 C CA . LYS A 1 167 ? 2.482 -12.519 4.520 1.00 95.12 167 LYS A CA 1
ATOM 1290 C C . LYS A 1 167 ? 1.985 -12.429 5.967 1.00 95.12 167 LYS A C 1
ATOM 1292 O O . LYS A 1 167 ? 1.735 -13.470 6.570 1.00 95.12 167 LYS A O 1
ATOM 1297 N N . GLY A 1 168 ? 1.849 -11.219 6.511 1.00 96.75 168 GLY A N 1
ATOM 1298 C CA . GLY A 1 168 ? 1.291 -10.958 7.839 1.00 96.75 168 GLY A CA 1
ATOM 1299 C C . GLY A 1 168 ? -0.197 -10.619 7.778 1.00 96.75 168 GLY A C 1
ATOM 1300 O O . GLY A 1 168 ? -1.044 -11.496 7.945 1.00 96.75 168 GLY A O 1
ATOM 1301 N N . ASP A 1 169 ? -0.519 -9.348 7.543 1.00 97.94 169 ASP A N 1
ATOM 1302 C CA . ASP A 1 169 ? -1.887 -8.835 7.688 1.00 97.94 169 ASP A CA 1
ATOM 1303 C C . ASP A 1 169 ? -2.876 -9.445 6.680 1.00 97.94 169 ASP A C 1
ATOM 1305 O O . ASP A 1 169 ? -3.978 -9.836 7.064 1.00 97.94 169 ASP A O 1
ATOM 1309 N N . ALA A 1 170 ? -2.510 -9.600 5.403 1.00 97.75 170 ALA A N 1
ATOM 1310 C CA . ALA A 1 170 ? -3.405 -10.203 4.414 1.00 97.75 170 ALA A CA 1
ATOM 1311 C C . ALA A 1 170 ? -3.669 -11.683 4.733 1.00 97.75 170 ALA A C 1
ATOM 1313 O O . ALA A 1 170 ? -4.815 -12.126 4.646 1.00 97.75 170 ALA A O 1
ATOM 1314 N N . ALA A 1 171 ? -2.653 -12.423 5.193 1.00 96.75 171 ALA A N 1
ATOM 1315 C CA . ALA A 1 171 ? -2.824 -13.792 5.676 1.00 96.75 171 ALA A CA 1
ATOM 1316 C C . ALA A 1 171 ? -3.737 -13.858 6.915 1.00 96.75 171 ALA A C 1
ATOM 1318 O O . ALA A 1 171 ? -4.653 -14.680 6.959 1.00 96.75 171 ALA A O 1
ATOM 1319 N N . LEU A 1 172 ? -3.547 -12.957 7.887 1.00 97.56 172 LEU A N 1
ATOM 1320 C CA . LEU A 1 172 ? -4.378 -12.853 9.092 1.00 97.56 172 LEU A CA 1
ATOM 1321 C C . LEU A 1 172 ? -5.852 -12.576 8.762 1.00 97.56 172 LEU A C 1
ATOM 1323 O O . LEU A 1 172 ? -6.748 -13.107 9.420 1.00 97.56 172 LEU A O 1
ATOM 1327 N N . LEU A 1 173 ? -6.099 -11.739 7.754 1.00 97.12 173 LEU A N 1
ATOM 1328 C CA . LEU A 1 173 ? -7.436 -11.322 7.332 1.00 97.12 173 LEU A CA 1
ATOM 1329 C C . LEU A 1 173 ? -8.060 -12.248 6.275 1.00 97.12 173 LEU A C 1
ATOM 1331 O O . LEU A 1 173 ? -9.225 -12.060 5.910 1.00 97.12 173 LEU A O 1
ATOM 1335 N N . GLY A 1 174 ? -7.308 -13.228 5.762 1.00 96.62 174 GLY A N 1
ATOM 1336 C CA . GLY A 1 174 ? -7.721 -14.047 4.621 1.00 96.62 174 GLY A CA 1
ATOM 1337 C C . GLY A 1 174 ? -8.055 -13.194 3.392 1.00 96.62 174 GLY A C 1
ATOM 1338 O O . GLY A 1 174 ? -9.086 -13.414 2.752 1.00 96.62 174 GLY A O 1
ATOM 1339 N N . ALA A 1 175 ? -7.245 -12.170 3.125 1.00 97.62 175 ALA A N 1
ATOM 1340 C CA . ALA A 1 175 ? -7.400 -11.223 2.028 1.00 97.62 175 ALA A CA 1
ATOM 1341 C C . ALA A 1 175 ? -6.538 -11.617 0.821 1.00 97.62 175 ALA A C 1
ATOM 1343 O O . ALA A 1 175 ? -5.466 -12.198 0.979 1.00 97.62 175 ALA A O 1
ATOM 1344 N N . ALA A 1 176 ? -6.978 -11.251 -0.385 1.00 97.88 176 ALA A N 1
ATOM 1345 C CA . ALA A 1 176 ? -6.052 -11.172 -1.509 1.00 97.88 176 ALA A CA 1
ATOM 1346 C C . ALA A 1 176 ? -5.105 -9.990 -1.293 1.00 97.88 176 ALA A C 1
ATOM 1348 O O . ALA A 1 176 ? -5.501 -8.981 -0.706 1.00 97.88 176 ALA A O 1
ATOM 1349 N N . TYR A 1 177 ? -3.887 -10.093 -1.814 1.00 97.38 177 TYR A N 1
ATOM 1350 C CA . TYR A 1 177 ? -2.895 -9.029 -1.748 1.00 97.38 177 TYR A CA 1
ATOM 1351 C C . TYR A 1 177 ? -2.484 -8.570 -3.146 1.00 97.38 177 TYR A C 1
ATOM 1353 O O . TYR A 1 177 ? -2.314 -9.386 -4.051 1.00 97.38 177 TYR A O 1
ATOM 1361 N N . THR A 1 178 ? -2.267 -7.266 -3.307 1.00 95.56 178 THR A N 1
ATOM 1362 C CA . THR A 1 178 ? -1.537 -6.720 -4.453 1.00 95.56 178 THR A CA 1
ATOM 1363 C C . THR A 1 178 ? -0.639 -5.559 -4.043 1.00 95.56 178 THR A C 1
ATOM 1365 O O . THR A 1 178 ? -1.013 -4.718 -3.225 1.00 95.56 178 THR A O 1
ATOM 1368 N N . SER A 1 179 ? 0.543 -5.495 -4.651 1.00 91.94 179 SER A N 1
ATOM 1369 C CA . SER A 1 179 ? 1.426 -4.327 -4.632 1.00 91.94 179 SER A CA 1
ATOM 1370 C C . SER A 1 179 ? 1.345 -3.511 -5.927 1.00 91.94 179 SER A C 1
ATOM 1372 O O . SER A 1 179 ? 2.124 -2.581 -6.108 1.00 91.94 179 SER A O 1
ATOM 1374 N N . ASN A 1 180 ? 0.419 -3.832 -6.837 1.00 89.31 180 ASN A N 1
ATOM 1375 C CA . ASN A 1 180 ? 0.243 -3.150 -8.115 1.00 89.31 180 ASN A CA 1
ATOM 1376 C C . ASN A 1 180 ? -1.062 -2.324 -8.120 1.00 89.31 180 ASN A C 1
ATOM 1378 O O . ASN A 1 180 ? -2.148 -2.893 -8.271 1.00 89.31 180 ASN A O 1
ATOM 1382 N N . PRO A 1 181 ? -0.993 -0.979 -8.035 1.00 87.19 181 PRO A N 1
ATOM 1383 C CA . PRO A 1 181 ? -2.180 -0.126 -8.009 1.00 87.19 181 PRO A CA 1
ATOM 1384 C C . PRO A 1 181 ? -3.067 -0.236 -9.256 1.00 87.19 181 PRO A C 1
ATOM 1386 O O . PRO A 1 181 ? -4.262 0.043 -9.178 1.00 87.19 181 PRO A O 1
ATOM 1389 N N . ALA A 1 182 ? -2.522 -0.679 -10.395 1.00 84.00 182 ALA A N 1
ATOM 1390 C CA . ALA A 1 182 ? -3.290 -0.858 -11.627 1.00 84.00 182 ALA A CA 1
ATOM 1391 C C . ALA A 1 182 ? -4.339 -1.984 -11.526 1.00 84.00 182 ALA A C 1
ATOM 1393 O O . ALA A 1 182 ? -5.289 -2.013 -12.304 1.00 84.00 182 ALA A O 1
ATOM 1394 N N . GLN A 1 183 ? -4.206 -2.902 -10.562 1.00 88.12 183 GLN A N 1
ATOM 1395 C CA . GLN A 1 183 ? -5.180 -3.980 -10.341 1.00 88.12 183 GLN A CA 1
ATOM 1396 C C . GLN A 1 183 ? -6.397 -3.541 -9.518 1.00 88.12 183 GLN A C 1
ATOM 1398 O O . GLN A 1 183 ? -7.403 -4.251 -9.494 1.00 88.12 183 GLN A O 1
ATOM 1403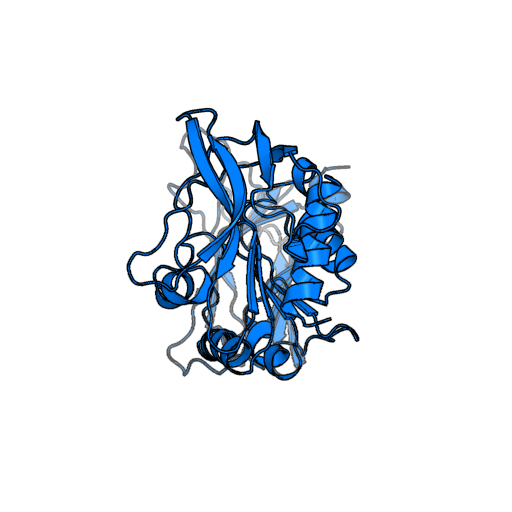 N N . ILE A 1 184 ? -6.340 -2.374 -8.864 1.00 93.75 184 ILE A N 1
ATOM 1404 C CA . ILE A 1 184 ? -7.395 -1.916 -7.951 1.00 93.75 184 ILE A CA 1
ATOM 1405 C C . ILE A 1 184 ? -8.717 -1.755 -8.706 1.00 93.75 184 ILE A C 1
ATOM 1407 O O . ILE A 1 184 ? -9.714 -2.368 -8.328 1.00 93.75 184 ILE A O 1
ATOM 1411 N N . ALA A 1 185 ? -8.725 -0.977 -9.795 1.00 91.88 185 ALA A N 1
ATOM 1412 C CA . ALA A 1 185 ? -9.946 -0.646 -10.532 1.00 91.88 185 ALA A CA 1
ATOM 1413 C C . ALA A 1 185 ? -10.722 -1.895 -10.982 1.00 91.88 185 ALA A C 1
ATOM 1415 O O . ALA A 1 185 ? -11.938 -1.964 -10.808 1.00 91.88 185 ALA A O 1
ATOM 1416 N N . GLY A 1 186 ? -10.013 -2.900 -11.506 1.00 90.19 186 GLY A N 1
ATOM 1417 C CA . GLY A 1 186 ? -10.617 -4.147 -11.977 1.00 90.19 186 GLY A CA 1
ATOM 1418 C C . GLY A 1 186 ? -11.142 -5.053 -10.859 1.00 90.19 186 GLY A C 1
ATOM 1419 O O . GLY A 1 186 ? -12.100 -5.789 -11.083 1.00 90.19 186 GLY A O 1
ATOM 1420 N N . ALA A 1 187 ? -10.552 -4.999 -9.661 1.00 94.50 187 ALA A N 1
ATOM 1421 C CA . ALA A 1 187 ? -10.951 -5.843 -8.534 1.00 94.50 187 ALA A CA 1
ATOM 1422 C C . ALA A 1 187 ? -12.133 -5.267 -7.732 1.00 94.50 187 ALA A C 1
ATOM 1424 O O . ALA A 1 187 ? -12.972 -6.019 -7.231 1.00 94.50 187 ALA A O 1
ATOM 1425 N N . LEU A 1 188 ? -12.235 -3.936 -7.626 1.00 95.56 188 LEU A N 1
ATOM 1426 C CA . LEU A 1 188 ? -13.226 -3.235 -6.792 1.00 95.56 188 LEU A CA 1
ATOM 1427 C C . LEU A 1 188 ? -14.697 -3.673 -6.958 1.00 95.56 188 LEU A C 1
ATOM 1429 O O . LEU A 1 188 ? -15.395 -3.719 -5.938 1.00 95.56 188 LEU A O 1
ATOM 1433 N N . PRO A 1 189 ? -15.204 -4.024 -8.161 1.00 93.75 189 PRO A N 1
ATOM 1434 C CA . PRO A 1 189 ? -16.584 -4.492 -8.310 1.00 93.75 189 PRO A CA 1
ATOM 1435 C C . PRO A 1 189 ? -16.916 -5.704 -7.424 1.00 93.75 189 PRO A C 1
ATOM 1437 O O . PRO A 1 189 ? -18.025 -5.805 -6.891 1.00 93.75 189 PRO A O 1
ATOM 1440 N N . GLU A 1 190 ? -15.944 -6.594 -7.212 1.00 94.44 190 GLU A N 1
ATOM 1441 C CA . GLU A 1 190 ? -16.111 -7.844 -6.467 1.00 94.44 190 GLU A CA 1
ATOM 1442 C C . GLU A 1 190 ? -15.705 -7.737 -4.988 1.00 94.44 190 GLU A C 1
ATOM 1444 O O . GLU A 1 190 ? -16.095 -8.592 -4.193 1.00 94.44 190 GLU A O 1
ATOM 1449 N N . VAL A 1 191 ? -14.977 -6.686 -4.603 1.00 96.69 191 VAL A N 1
ATOM 1450 C CA . VAL A 1 191 ? -14.486 -6.460 -3.233 1.00 96.69 191 VAL A CA 1
ATOM 1451 C C . VAL A 1 191 ? -15.623 -6.044 -2.296 1.00 96.69 191 VAL A C 1
ATOM 1453 O O . VAL A 1 191 ? -16.446 -5.207 -2.656 1.00 96.69 191 VAL A O 1
ATOM 1456 N N . ASN A 1 192 ? -15.648 -6.587 -1.077 1.00 96.19 192 ASN A N 1
ATOM 1457 C CA . ASN A 1 192 ? -16.538 -6.174 0.021 1.00 96.19 192 ASN A CA 1
ATOM 1458 C C . ASN A 1 192 ? -15.812 -5.359 1.102 1.00 96.19 192 ASN A C 1
ATOM 1460 O O . ASN A 1 192 ? -16.434 -4.529 1.767 1.00 96.19 192 ASN A O 1
ATOM 1464 N N . LEU A 1 193 ? -14.513 -5.605 1.277 1.00 98.50 193 LEU A N 1
ATOM 1465 C CA . LEU A 1 193 ? -13.638 -4.853 2.168 1.00 98.50 193 LEU A CA 1
ATOM 1466 C C . LEU A 1 193 ? -12.346 -4.522 1.426 1.00 98.50 193 LEU A C 1
ATOM 1468 O O . LEU A 1 193 ? -11.596 -5.424 1.051 1.00 98.50 193 LEU A O 1
ATOM 1472 N N . LEU A 1 194 ? -12.087 -3.233 1.234 1.00 98.75 194 LEU A N 1
ATOM 1473 C CA . LEU A 1 194 ? -10.799 -2.755 0.752 1.00 98.75 194 LEU A CA 1
ATOM 1474 C C . LEU A 1 194 ? -9.932 -2.353 1.945 1.00 98.75 194 LEU A C 1
ATOM 1476 O O . LEU A 1 194 ? -10.356 -1.554 2.776 1.00 98.75 194 LEU A O 1
ATOM 1480 N N . VAL A 1 195 ? -8.715 -2.878 2.004 1.00 98.81 195 VAL A N 1
ATOM 1481 C CA . VAL A 1 195 ? -7.685 -2.486 2.963 1.00 98.81 195 VAL A CA 1
ATOM 1482 C C . VAL A 1 195 ? -6.577 -1.776 2.191 1.00 98.81 195 VAL A C 1
ATOM 1484 O O . VAL A 1 195 ? -5.943 -2.377 1.326 1.00 98.81 195 VAL A O 1
ATOM 1487 N N . LEU A 1 196 ? -6.343 -0.499 2.473 1.00 98.75 196 LEU A N 1
ATOM 1488 C CA . LEU A 1 196 ? -5.236 0.254 1.886 1.00 98.75 196 LEU A CA 1
ATOM 1489 C C . LEU A 1 196 ? -4.132 0.416 2.922 1.00 98.75 196 LEU A C 1
ATOM 1491 O O . LEU A 1 196 ? -4.386 0.847 4.043 1.00 98.75 196 LEU A O 1
ATOM 1495 N N . THR A 1 197 ? -2.904 0.104 2.526 1.00 98.25 197 THR A N 1
ATOM 1496 C CA . THR A 1 197 ? -1.695 0.385 3.311 1.00 98.25 197 THR A CA 1
ATOM 1497 C C . THR A 1 197 ? -0.560 0.962 2.461 1.00 98.25 197 THR A C 1
ATOM 1499 O O . THR A 1 197 ? 0.477 1.371 2.967 1.00 98.25 197 THR A O 1
ATOM 1502 N N . ASN A 1 198 ? -0.742 1.030 1.144 1.00 96.44 198 ASN A N 1
ATOM 1503 C CA . ASN A 1 198 ? 0.260 1.532 0.221 1.00 96.44 198 ASN A CA 1
ATOM 1504 C C . ASN A 1 198 ? 0.545 3.033 0.418 1.00 96.44 198 ASN A C 1
ATOM 1506 O O . ASN A 1 198 ? -0.366 3.827 0.655 1.00 96.44 198 ASN A O 1
ATOM 1510 N N . ASN A 1 199 ? 1.804 3.435 0.235 1.00 91.50 199 ASN A N 1
ATOM 1511 C CA . ASN A 1 199 ? 2.181 4.851 0.101 1.00 91.50 199 ASN A CA 1
ATOM 1512 C C . ASN A 1 199 ? 2.570 5.231 -1.335 1.00 91.50 199 ASN A C 1
ATOM 1514 O O . ASN A 1 199 ? 2.598 6.416 -1.670 1.00 91.50 199 ASN A O 1
ATOM 1518 N N . GLN A 1 200 ? 2.779 4.248 -2.215 1.00 89.75 200 GLN A N 1
ATOM 1519 C CA . GLN A 1 200 ? 2.919 4.511 -3.646 1.00 89.75 200 GLN A CA 1
ATOM 1520 C C . GLN A 1 200 ? 1.648 5.153 -4.237 1.00 89.75 200 GLN A C 1
ATOM 1522 O O . GLN A 1 200 ? 0.545 4.907 -3.732 1.00 89.75 200 GLN A O 1
ATOM 1527 N N . PRO A 1 201 ? 1.768 5.954 -5.311 1.00 87.19 201 PRO A N 1
ATOM 1528 C CA . PRO A 1 201 ? 0.625 6.613 -5.933 1.00 87.19 201 PRO A CA 1
ATOM 1529 C C . PRO A 1 201 ? -0.421 5.636 -6.485 1.00 87.19 201 PRO A C 1
ATOM 1531 O O . PRO A 1 201 ? -0.087 4.659 -7.150 1.00 87.19 201 PRO A O 1
ATOM 1534 N N . ILE A 1 202 ? -1.699 5.970 -6.303 1.00 91.25 202 ILE A N 1
ATOM 1535 C CA . ILE A 1 202 ? -2.813 5.392 -7.067 1.00 91.25 202 ILE A CA 1
ATOM 1536 C C . ILE A 1 202 ? -3.162 6.416 -8.144 1.00 91.25 202 ILE A C 1
ATOM 1538 O O . ILE A 1 202 ? -3.884 7.369 -7.870 1.00 91.25 202 ILE A O 1
ATOM 1542 N N . SER A 1 203 ? -2.575 6.305 -9.335 1.00 85.12 203 SER A N 1
ATOM 1543 C CA . SER A 1 203 ? -2.709 7.311 -10.403 1.00 85.12 203 SER A CA 1
ATOM 1544 C C . SER A 1 203 ? -3.924 7.102 -11.309 1.00 85.12 203 SER A C 1
ATOM 1546 O O . SER A 1 203 ? -4.353 8.051 -11.960 1.00 85.12 203 SER A O 1
ATOM 1548 N N . ASP A 1 204 ? -4.488 5.893 -11.341 1.00 84.19 204 ASP A N 1
ATOM 1549 C CA . ASP A 1 204 ? -5.654 5.565 -12.162 1.00 84.19 204 ASP A CA 1
ATOM 1550 C C . ASP A 1 204 ? -6.928 6.259 -11.628 1.00 84.19 204 ASP A C 1
ATOM 1552 O O . ASP A 1 204 ? -7.380 5.952 -10.516 1.00 84.19 204 ASP A O 1
ATOM 1556 N N . PRO A 1 205 ? -7.554 7.171 -12.402 1.00 84.50 205 PRO A N 1
ATOM 1557 C CA . PRO A 1 205 ? -8.801 7.819 -12.007 1.00 84.50 205 PRO A CA 1
ATOM 1558 C C . PRO A 1 205 ? -9.953 6.837 -11.765 1.00 84.50 205 PRO A C 1
ATOM 1560 O O . PRO A 1 205 ? -10.799 7.105 -10.911 1.00 84.50 205 PRO A O 1
ATOM 1563 N N . ALA A 1 206 ? -9.993 5.702 -12.476 1.00 88.12 206 ALA A N 1
ATOM 1564 C CA . ALA A 1 206 ? -11.016 4.680 -12.279 1.00 88.12 206 ALA A CA 1
ATOM 1565 C C . ALA A 1 206 ? -10.850 3.988 -10.921 1.00 88.12 206 ALA A C 1
ATOM 1567 O O . ALA A 1 206 ? -11.837 3.803 -10.208 1.00 88.12 206 ALA A O 1
ATOM 1568 N N . ALA A 1 207 ? -9.611 3.692 -10.514 1.00 95.12 207 ALA A N 1
ATOM 1569 C CA . ALA A 1 207 ? -9.316 3.189 -9.175 1.00 95.12 207 ALA A CA 1
ATOM 1570 C C . ALA A 1 207 ? -9.715 4.209 -8.099 1.00 95.12 207 ALA A C 1
ATOM 1572 O O . ALA A 1 207 ? -10.436 3.860 -7.166 1.00 95.12 207 ALA A O 1
ATOM 1573 N N . ARG A 1 208 ? -9.321 5.483 -8.255 1.00 97.56 208 ARG A N 1
ATOM 1574 C CA . ARG A 1 208 ? -9.687 6.561 -7.317 1.00 97.56 208 ARG A CA 1
ATOM 1575 C C . ARG A 1 208 ? -11.197 6.677 -7.152 1.00 97.56 208 ARG A C 1
ATOM 1577 O O . ARG A 1 208 ? -11.696 6.629 -6.031 1.00 97.56 208 ARG A O 1
ATOM 1584 N N . LYS A 1 209 ? -11.929 6.787 -8.263 1.00 96.56 209 LYS A N 1
ATOM 1585 C CA . LYS A 1 209 ? -13.392 6.867 -8.251 1.00 96.56 209 LYS A CA 1
ATOM 1586 C C . LYS A 1 209 ? -14.009 5.614 -7.628 1.00 96.56 209 LYS A C 1
ATOM 1588 O O . LYS A 1 209 ? -14.882 5.728 -6.777 1.00 96.56 209 LYS A O 1
ATOM 1593 N N . GLY A 1 210 ? -13.527 4.434 -8.007 1.00 97.94 210 GLY A N 1
ATOM 1594 C CA . GLY A 1 210 ? -14.045 3.166 -7.513 1.00 97.94 210 GLY A CA 1
ATOM 1595 C C . GLY A 1 210 ? -13.865 2.976 -6.002 1.00 97.94 210 GLY A C 1
ATOM 1596 O O . GLY A 1 210 ? -14.722 2.367 -5.370 1.00 97.94 210 GLY A O 1
ATOM 1597 N N . ILE A 1 211 ? -12.796 3.516 -5.402 1.00 98.62 211 ILE A N 1
ATOM 1598 C CA . ILE A 1 211 ? -12.604 3.508 -3.941 1.00 98.62 211 ILE A CA 1
ATOM 1599 C C . ILE A 1 211 ? -13.724 4.298 -3.251 1.00 98.62 211 ILE A C 1
ATOM 1601 O O . ILE A 1 211 ? -14.315 3.811 -2.290 1.00 98.62 211 ILE A O 1
ATOM 1605 N N . PHE A 1 212 ? -14.060 5.485 -3.762 1.00 98.56 212 PHE A N 1
ATOM 1606 C CA . PHE A 1 212 ? -15.187 6.272 -3.254 1.00 98.56 212 PHE A CA 1
ATOM 1607 C C . PHE A 1 212 ? -16.527 5.567 -3.495 1.00 98.56 212 PHE A C 1
ATOM 1609 O O . PHE A 1 212 ? -17.327 5.439 -2.570 1.00 98.56 212 PHE A O 1
ATOM 1616 N N . ASP A 1 213 ? -16.751 5.048 -4.706 1.00 98.00 213 ASP A N 1
ATOM 1617 C CA . ASP A 1 213 ? -17.978 4.325 -5.057 1.00 98.00 213 ASP A CA 1
ATOM 1618 C C . ASP A 1 213 ? -18.192 3.090 -4.164 1.00 98.00 213 ASP A C 1
ATOM 1620 O O . ASP A 1 213 ? -19.324 2.783 -3.795 1.00 98.00 213 ASP A O 1
ATOM 1624 N N . LEU A 1 214 ? -17.119 2.386 -3.785 1.00 97.81 214 LEU A N 1
ATOM 1625 C CA . LEU A 1 214 ? -17.171 1.247 -2.868 1.00 97.81 214 LEU A CA 1
ATOM 1626 C C . LEU A 1 214 ? -17.751 1.665 -1.509 1.00 97.81 214 LEU A C 1
ATOM 1628 O O . LEU A 1 214 ? -18.669 1.016 -1.001 1.00 97.81 214 LEU A O 1
ATOM 1632 N N . VAL A 1 215 ? -17.256 2.763 -0.938 1.00 97.69 215 VAL A N 1
ATOM 1633 C CA . VAL A 1 215 ? -17.736 3.282 0.351 1.00 97.69 215 VAL A CA 1
ATOM 1634 C C . VAL A 1 215 ? -19.167 3.820 0.224 1.00 97.69 215 VAL A C 1
ATOM 1636 O O . VAL A 1 215 ? -20.013 3.549 1.081 1.00 97.69 215 VAL A O 1
ATOM 1639 N N . GLU A 1 216 ? -19.487 4.507 -0.873 1.00 97.25 216 GLU A N 1
ATOM 1640 C CA . GLU A 1 216 ? -20.847 4.962 -1.192 1.00 97.25 216 GLU A CA 1
ATOM 1641 C C . GLU A 1 216 ? -21.836 3.804 -1.382 1.00 97.25 216 GLU A C 1
ATOM 1643 O O . GLU A 1 216 ? -23.008 3.923 -1.024 1.00 97.25 216 GLU A O 1
ATOM 1648 N N . ALA A 1 217 ? -21.374 2.651 -1.862 1.00 96.19 217 ALA A N 1
ATOM 1649 C CA . ALA A 1 217 ? -22.165 1.426 -1.949 1.00 96.19 217 ALA A CA 1
ATOM 1650 C C . ALA A 1 217 ? -22.368 0.732 -0.586 1.00 96.19 217 ALA A C 1
ATOM 1652 O O . ALA A 1 217 ? -22.993 -0.326 -0.515 1.00 96.19 217 ALA A O 1
ATOM 1653 N N . GLY A 1 218 ? -21.856 1.303 0.509 1.00 96.12 218 GLY A N 1
ATOM 1654 C CA . GLY A 1 218 ? -22.034 0.772 1.858 1.00 96.12 218 GLY A CA 1
ATOM 1655 C C . GLY A 1 218 ? -21.075 -0.359 2.235 1.00 96.12 218 GLY A C 1
ATOM 1656 O O . GLY A 1 218 ? -21.321 -1.033 3.243 1.00 96.12 218 GLY A O 1
ATOM 1657 N N . LYS A 1 219 ? -20.021 -0.574 1.435 1.00 96.62 219 LYS A N 1
ATOM 1658 C CA . LYS A 1 219 ? -18.952 -1.552 1.681 1.00 96.62 219 LYS A CA 1
ATOM 1659 C C . LYS A 1 219 ? -17.884 -0.977 2.628 1.00 96.62 219 LYS A C 1
ATOM 1661 O O . LYS A 1 219 ? -17.926 0.202 2.992 1.00 96.62 219 LYS A O 1
ATOM 1666 N N . GLY A 1 220 ? -16.968 -1.834 3.077 1.00 98.19 220 GLY A N 1
ATOM 1667 C CA . GLY A 1 220 ? -15.961 -1.492 4.081 1.00 98.19 220 GLY A CA 1
ATOM 1668 C C . GLY A 1 220 ? -14.666 -0.942 3.483 1.00 98.19 220 GLY A C 1
ATOM 1669 O O . GLY A 1 220 ? -14.162 -1.479 2.495 1.00 98.19 220 GLY A O 1
ATOM 1670 N N . LEU A 1 221 ? -14.099 0.075 4.129 1.00 98.81 221 LEU A N 1
ATOM 1671 C CA . LEU A 1 221 ? -12.760 0.592 3.859 1.00 98.81 221 LEU A CA 1
ATOM 1672 C C . LEU A 1 221 ? -11.939 0.597 5.150 1.00 98.81 221 LEU A C 1
ATOM 1674 O O . LEU A 1 221 ? -12.383 1.088 6.185 1.00 98.81 221 LEU A O 1
ATOM 1678 N N . MET A 1 222 ? -10.729 0.064 5.082 1.00 98.81 222 MET A N 1
ATOM 1679 C CA . MET A 1 222 ? -9.786 0.037 6.190 1.00 98.81 222 MET A CA 1
ATOM 1680 C C . MET A 1 222 ? -8.469 0.663 5.749 1.00 98.81 222 MET A C 1
ATOM 1682 O O . MET A 1 222 ? -7.892 0.255 4.744 1.00 98.81 222 MET A O 1
ATOM 1686 N N . LEU A 1 223 ? -8.012 1.676 6.478 1.00 98.81 223 LEU A N 1
ATOM 1687 C CA . LEU A 1 223 ? -6.822 2.455 6.148 1.00 98.81 223 LEU A CA 1
ATOM 1688 C C . LEU A 1 223 ? -5.752 2.175 7.198 1.00 98.81 223 LEU A C 1
ATOM 1690 O O . LEU A 1 223 ? -5.945 2.454 8.381 1.00 98.81 223 LEU A O 1
ATOM 1694 N N . LEU A 1 224 ? -4.648 1.576 6.766 1.00 98.62 224 LEU A N 1
ATOM 1695 C CA . LEU A 1 224 ? -3.587 1.093 7.636 1.00 98.62 224 LEU A CA 1
ATOM 1696 C C . LEU A 1 224 ? -2.313 1.893 7.454 1.00 98.62 224 LEU A C 1
ATOM 1698 O O . LEU A 1 224 ? -1.842 2.059 6.328 1.00 98.62 224 LEU A O 1
ATOM 1702 N N . HIS A 1 225 ? -1.751 2.319 8.581 1.00 98.06 225 HIS A N 1
ATOM 1703 C CA . HIS A 1 225 ? -0.417 2.878 8.735 1.00 98.06 225 HIS A CA 1
ATOM 1704 C C . HIS A 1 225 ? -0.067 3.876 7.612 1.00 98.06 225 HIS A C 1
ATOM 1706 O O . HIS A 1 225 ? -0.617 4.984 7.677 1.00 98.06 225 HIS A O 1
ATOM 1712 N N . PRO A 1 226 ? 0.694 3.569 6.535 1.00 96.56 226 PRO A N 1
ATOM 1713 C CA . PRO A 1 226 ? 1.034 4.589 5.546 1.00 96.56 226 PRO A CA 1
ATOM 1714 C C . PRO A 1 226 ? -0.194 5.202 4.869 1.00 96.56 226 PRO A C 1
ATOM 1716 O O . PRO A 1 226 ? -0.172 6.387 4.554 1.00 96.56 226 PRO A O 1
ATOM 1719 N N . ALA A 1 227 ? -1.297 4.467 4.704 1.00 98.06 227 ALA A N 1
ATOM 1720 C CA . ALA A 1 227 ? -2.522 4.990 4.094 1.00 98.06 227 ALA A CA 1
ATOM 1721 C C . ALA A 1 227 ? -3.207 6.102 4.921 1.00 98.06 227 ALA A C 1
ATOM 1723 O O . ALA A 1 227 ? -4.084 6.794 4.403 1.00 98.06 227 ALA A O 1
ATOM 1724 N N . CYS A 1 228 ? -2.792 6.307 6.177 1.00 98.25 228 CYS A N 1
ATOM 1725 C CA . CYS A 1 228 ? -3.237 7.400 7.045 1.00 98.25 228 CYS A CA 1
ATOM 1726 C C . CYS A 1 228 ? -2.398 8.691 6.890 1.00 98.25 228 CYS A C 1
ATOM 1728 O O . CYS A 1 228 ? -2.655 9.682 7.579 1.00 98.25 228 CYS A O 1
ATOM 1730 N N . TRP A 1 229 ? -1.386 8.711 6.017 1.00 97.75 229 TRP A N 1
ATOM 1731 C CA . TRP A 1 229 ? -0.575 9.901 5.732 1.00 97.75 229 TRP A CA 1
ATOM 1732 C C . TRP A 1 229 ? -1.167 10.783 4.635 1.00 97.75 229 TRP A C 1
ATOM 1734 O O . TRP A 1 229 ? -1.980 10.354 3.817 1.00 97.75 229 TRP A O 1
ATOM 1744 N N . TYR A 1 230 ? -0.681 12.023 4.559 1.00 96.38 230 TYR A N 1
ATOM 1745 C CA . TYR A 1 230 ? -0.854 12.885 3.386 1.00 96.38 230 TYR A CA 1
ATOM 1746 C C . TYR A 1 230 ? 0.093 12.480 2.235 1.00 96.38 230 TYR A C 1
ATOM 1748 O O . TYR A 1 230 ? 0.959 13.262 1.835 1.00 96.38 230 TYR A O 1
ATOM 1756 N N . ASN A 1 231 ? -0.065 11.260 1.706 1.00 89.19 231 ASN A N 1
ATOM 1757 C CA . ASN A 1 231 ? 0.791 10.714 0.638 1.00 89.19 231 ASN A CA 1
ATOM 1758 C C . ASN A 1 231 ? 0.527 11.349 -0.734 1.00 89.19 231 ASN A C 1
ATOM 1760 O O . ASN A 1 231 ? 1.455 11.570 -1.512 1.00 89.19 231 ASN A O 1
ATOM 1764 N N . TRP A 1 232 ? -0.738 11.637 -1.049 1.00 93.62 232 TRP A N 1
ATOM 1765 C CA . TRP A 1 232 ? -1.174 11.962 -2.411 1.00 93.62 232 TRP A CA 1
ATOM 1766 C C . TRP A 1 232 ? -1.642 13.413 -2.508 1.00 93.62 232 TRP A C 1
ATOM 1768 O O . TRP A 1 232 ? -2.822 13.729 -2.370 1.00 93.62 232 TRP A O 1
ATOM 1778 N N . LYS A 1 233 ? -0.690 14.324 -2.743 1.00 91.50 233 LYS A N 1
ATOM 1779 C CA . LYS A 1 233 ? -0.961 15.771 -2.856 1.00 91.50 233 LYS A CA 1
ATOM 1780 C C . LYS A 1 233 ? -1.925 16.121 -3.994 1.00 91.50 233 LYS A C 1
ATOM 1782 O O . LYS A 1 233 ? -2.619 17.125 -3.908 1.00 91.50 233 LYS A O 1
ATOM 1787 N N . ASP A 1 234 ? -1.940 15.314 -5.048 1.00 92.56 234 ASP A N 1
ATOM 1788 C CA . ASP A 1 234 ? -2.801 15.444 -6.224 1.00 92.56 234 ASP A CA 1
ATOM 1789 C C . ASP A 1 234 ? -4.182 14.787 -6.040 1.00 92.56 234 ASP A C 1
ATOM 1791 O O . ASP A 1 234 ? -4.981 14.763 -6.974 1.00 92.56 234 ASP A O 1
ATOM 1795 N N . TRP A 1 235 ? -4.460 14.238 -4.854 1.00 96.94 235 TRP A N 1
ATOM 1796 C CA . TRP A 1 235 ? -5.749 13.649 -4.499 1.00 96.94 235 TRP A CA 1
ATOM 1797 C C . TRP A 1 235 ? -6.170 14.020 -3.065 1.00 96.94 235 TRP A C 1
ATOM 1799 O O . TRP A 1 235 ? -6.353 13.148 -2.211 1.00 96.94 235 TRP A O 1
ATOM 1809 N N . PRO A 1 236 ? -6.307 15.323 -2.760 1.00 96.88 236 PRO A N 1
ATOM 1810 C CA . PRO A 1 236 ? -6.585 15.796 -1.403 1.00 96.88 236 PRO A CA 1
ATOM 1811 C C . PRO A 1 236 ? -7.935 15.311 -0.849 1.00 96.88 236 PRO A C 1
ATOM 1813 O O . PRO A 1 236 ? -8.099 15.195 0.367 1.00 96.88 236 PRO A O 1
ATOM 1816 N N . GLU A 1 237 ? -8.898 14.986 -1.715 1.00 97.81 237 GLU A N 1
ATOM 1817 C CA . GLU A 1 237 ? -10.209 14.464 -1.327 1.00 97.81 237 GLU A CA 1
ATOM 1818 C C . GLU A 1 237 ? -10.100 13.134 -0.578 1.00 97.81 237 GLU A C 1
ATOM 1820 O O . GLU A 1 237 ? -10.927 12.879 0.296 1.00 97.81 237 GLU A O 1
ATOM 1825 N N . TYR A 1 238 ? -9.083 12.313 -0.871 1.00 98.56 238 TYR A N 1
ATOM 1826 C CA . TYR A 1 238 ? -8.832 11.060 -0.157 1.00 98.56 238 TYR A CA 1
ATOM 1827 C C . TYR A 1 238 ? -8.638 11.308 1.344 1.00 98.56 238 TYR A C 1
ATOM 1829 O O . TYR A 1 238 ? -9.381 10.775 2.171 1.00 98.56 238 TYR A O 1
ATOM 1837 N N . ASN A 1 239 ? -7.691 12.180 1.705 1.00 98.56 239 ASN A N 1
ATOM 1838 C CA . ASN A 1 239 ? -7.440 12.510 3.105 1.00 98.56 239 ASN A CA 1
ATOM 1839 C C . ASN A 1 239 ? -8.640 13.224 3.727 1.00 98.56 239 ASN A C 1
ATOM 1841 O O . ASN A 1 239 ? -9.056 12.872 4.829 1.00 98.56 239 ASN A O 1
ATOM 1845 N N . LYS A 1 240 ? -9.238 14.183 3.012 1.00 98.38 240 LYS A N 1
ATOM 1846 C CA . LYS A 1 240 ? -10.376 14.950 3.524 1.00 98.38 240 LYS A CA 1
ATOM 1847 C C . LYS A 1 240 ? -11.585 14.068 3.840 1.00 98.38 240 LYS A C 1
ATOM 1849 O O . LYS A 1 240 ? -12.195 14.252 4.887 1.00 98.38 240 LYS A O 1
ATOM 1854 N N . GLN A 1 241 ? -11.958 13.149 2.949 1.00 98.31 241 GLN A N 1
ATOM 1855 C CA . GLN A 1 241 ? -13.235 12.429 3.033 1.00 98.31 241 GLN A CA 1
ATOM 1856 C C . GLN A 1 241 ? -13.111 11.012 3.598 1.00 98.31 241 GLN A C 1
ATOM 1858 O O . GLN A 1 241 ? -14.019 10.570 4.295 1.00 98.31 241 GLN A O 1
ATOM 1863 N N . LEU A 1 242 ? -12.012 10.303 3.315 1.00 98.56 242 LEU A N 1
ATOM 1864 C CA . LEU A 1 242 ? -11.854 8.895 3.697 1.00 98.56 242 LEU A CA 1
ATOM 1865 C C . LEU A 1 242 ? -10.989 8.724 4.947 1.00 98.56 242 LEU A C 1
ATOM 1867 O O . LEU A 1 242 ? -11.305 7.895 5.787 1.00 98.56 242 LEU A O 1
ATOM 1871 N N . VAL A 1 243 ? -9.938 9.531 5.108 1.00 98.56 243 VAL A N 1
ATOM 1872 C CA . VAL A 1 243 ? -9.101 9.535 6.329 1.00 98.56 243 VAL A CA 1
ATOM 1873 C C . VAL A 1 243 ? -9.624 10.547 7.363 1.00 98.56 243 VAL A C 1
ATOM 1875 O O . VAL A 1 243 ? -9.301 10.466 8.544 1.00 98.56 243 VAL A O 1
ATOM 1878 N N . ALA A 1 244 ? -10.431 11.521 6.923 1.00 98.44 244 ALA A N 1
ATOM 1879 C CA . ALA A 1 244 ? -10.858 12.697 7.685 1.00 98.44 244 ALA A CA 1
ATOM 1880 C C . ALA A 1 244 ? -9.706 13.573 8.222 1.00 98.44 244 ALA A C 1
ATOM 1882 O O . ALA A 1 244 ? -9.887 14.334 9.177 1.00 98.44 244 ALA A O 1
ATOM 1883 N N . GLY A 1 245 ? -8.530 13.495 7.605 1.00 98.25 245 GLY A N 1
ATOM 1884 C CA . GLY A 1 245 ? -7.292 14.112 8.062 1.00 98.25 245 GLY A CA 1
ATOM 1885 C C . GLY A 1 245 ? -6.070 13.333 7.591 1.00 98.25 245 GLY A C 1
ATOM 1886 O O . GLY A 1 245 ? -6.059 12.744 6.510 1.00 98.25 245 GLY A O 1
ATOM 1887 N N . GLY A 1 246 ? -5.029 13.320 8.416 1.00 97.69 246 GLY A N 1
ATOM 1888 C CA . GLY A 1 246 ? -3.867 12.463 8.213 1.00 97.69 246 GLY A CA 1
ATOM 1889 C C . GLY A 1 246 ? -2.636 12.928 8.979 1.00 97.69 246 GLY A C 1
ATOM 1890 O O . GLY A 1 246 ? -2.665 13.935 9.689 1.00 97.69 246 GLY A O 1
ATOM 1891 N N . SER A 1 247 ? -1.537 12.204 8.808 1.00 97.44 247 SER A N 1
ATOM 1892 C CA . SER A 1 247 ? -0.245 12.521 9.427 1.00 97.44 247 SER A CA 1
ATOM 1893 C C . SER A 1 247 ? 0.722 13.176 8.441 1.00 97.44 247 SER A C 1
ATOM 1895 O O . SER A 1 247 ? 0.721 12.874 7.245 1.00 97.44 247 SER A O 1
ATOM 1897 N N . ARG A 1 248 ? 1.561 14.087 8.950 1.00 95.19 248 ARG A N 1
ATOM 1898 C CA . ARG A 1 248 ? 2.740 14.638 8.241 1.00 95.19 248 ARG A CA 1
ATOM 1899 C C . ARG A 1 248 ? 4.053 14.362 8.976 1.00 95.19 248 ARG A C 1
ATOM 1901 O O . ARG A 1 248 ? 5.102 14.824 8.543 1.00 95.19 248 ARG A O 1
ATOM 1908 N N . GLY A 1 249 ? 3.968 13.668 10.102 1.00 94.69 249 GLY A N 1
ATOM 1909 C CA . GLY A 1 249 ? 5.073 13.384 10.995 1.00 94.69 249 GLY A CA 1
ATOM 1910 C C . GLY A 1 249 ? 4.653 12.362 12.042 1.00 94.69 249 GLY A C 1
ATOM 1911 O O . GLY A 1 249 ? 3.467 12.058 12.212 1.00 94.69 249 GLY A O 1
ATOM 1912 N N . HIS A 1 250 ? 5.652 11.835 12.726 1.00 96.50 250 HIS A N 1
ATOM 1913 C CA . HIS A 1 250 ? 5.530 10.830 13.766 1.00 96.50 250 HIS A CA 1
ATOM 1914 C C . HIS A 1 250 ? 6.725 10.952 14.709 1.00 96.50 250 HIS A C 1
ATOM 1916 O O . HIS A 1 250 ? 7.733 11.576 14.371 1.00 96.50 250 HIS A O 1
ATOM 1922 N N . GLU A 1 251 ? 6.609 10.360 15.891 1.00 96.19 251 GLU A N 1
ATOM 1923 C CA . GLU A 1 251 ? 7.770 10.147 16.753 1.00 96.19 251 GLU A CA 1
ATOM 1924 C C . GLU A 1 251 ? 8.663 9.032 16.197 1.00 96.19 251 GLU A C 1
ATOM 1926 O O . GLU A 1 251 ? 8.221 8.181 15.419 1.00 96.19 251 GLU A O 1
ATOM 1931 N N . LYS A 1 252 ? 9.928 9.015 16.625 1.00 94.69 252 LYS A N 1
ATOM 1932 C CA . LYS A 1 252 ? 10.858 7.921 16.309 1.00 94.69 252 LYS A CA 1
ATOM 1933 C C . LYS A 1 252 ? 10.277 6.559 16.714 1.00 94.69 252 LYS A C 1
ATOM 1935 O O . LYS A 1 252 ? 9.522 6.473 17.678 1.00 94.69 252 LYS A O 1
ATOM 1940 N N . LEU A 1 253 ? 10.724 5.496 16.046 1.00 94.94 253 LEU A N 1
ATOM 1941 C CA . LEU A 1 253 ? 10.373 4.121 16.399 1.00 94.94 253 LEU A CA 1
ATOM 1942 C C . LEU A 1 253 ? 10.763 3.814 17.857 1.00 94.94 253 LEU A C 1
ATOM 1944 O O . LEU A 1 253 ? 11.949 3.691 18.185 1.00 94.94 253 LEU A O 1
ATOM 1948 N N . GLN A 1 254 ? 9.771 3.694 18.738 1.00 96.00 254 GLN A N 1
ATOM 1949 C CA . GLN A 1 254 ? 9.970 3.466 20.170 1.00 96.00 254 GLN A CA 1
ATOM 1950 C C . GLN A 1 254 ? 8.754 2.798 20.810 1.00 96.00 254 GLN A C 1
ATOM 1952 O O . GLN A 1 254 ? 7.680 2.751 20.223 1.00 96.00 254 GLN A O 1
ATOM 1957 N N . GLU A 1 255 ? 8.930 2.256 22.014 1.00 97.50 255 GLU A N 1
ATOM 1958 C CA . GLU A 1 255 ? 7.813 1.719 22.789 1.00 97.50 255 GLU A CA 1
ATOM 1959 C C . GLU A 1 255 ? 7.013 2.858 23.427 1.00 97.50 255 GLU A C 1
ATOM 1961 O O . GLU A 1 255 ? 7.581 3.674 24.152 1.00 97.50 255 GLU A O 1
ATOM 1966 N N . PHE A 1 256 ? 5.704 2.901 23.184 1.00 97.19 256 PHE A N 1
ATOM 1967 C CA . PHE A 1 256 ? 4.784 3.848 23.814 1.00 97.19 256 PHE A CA 1
ATOM 1968 C C . PHE A 1 256 ? 3.498 3.153 24.267 1.00 97.19 256 PHE A C 1
ATOM 1970 O O . PHE A 1 256 ? 3.195 2.028 23.865 1.00 97.19 256 PHE A O 1
ATOM 1977 N N . GLU A 1 257 ? 2.755 3.818 25.153 1.00 97.00 257 GLU A N 1
ATOM 1978 C CA . GLU A 1 257 ? 1.481 3.312 25.659 1.00 97.00 257 GLU A CA 1
ATOM 1979 C C . GLU A 1 257 ? 0.329 3.684 24.720 1.00 97.00 257 GLU A C 1
ATOM 1981 O O . GLU A 1 257 ? 0.168 4.841 24.310 1.00 97.00 257 GLU A O 1
ATOM 1986 N N . VAL A 1 258 ? -0.489 2.678 24.426 1.00 97.75 258 VAL A N 1
ATOM 1987 C CA . VAL A 1 258 ? -1.736 2.764 23.678 1.00 97.75 258 VAL A CA 1
ATOM 1988 C C . VAL A 1 258 ? -2.892 2.486 24.634 1.00 97.75 258 VAL A C 1
ATOM 1990 O O . VAL A 1 258 ? -2.842 1.537 25.413 1.00 97.75 258 VAL A O 1
ATOM 1993 N N . ILE A 1 259 ? -3.930 3.320 24.589 1.00 98.31 259 ILE A N 1
ATOM 1994 C CA . ILE A 1 259 ? -5.049 3.322 25.537 1.00 98.31 259 ILE A CA 1
ATOM 1995 C C . ILE A 1 259 ? -6.361 3.211 24.761 1.00 98.31 259 ILE A C 1
ATOM 1997 O O . ILE A 1 259 ? -6.639 4.024 23.875 1.00 98.31 259 ILE A O 1
ATOM 2001 N N . VAL A 1 260 ? -7.183 2.224 25.108 1.00 98.56 260 VAL A N 1
ATOM 2002 C CA . VAL A 1 260 ? -8.544 2.065 24.585 1.00 98.56 260 VAL A CA 1
ATOM 2003 C C . VAL A 1 260 ? -9.455 3.089 25.259 1.00 98.56 260 VAL A C 1
ATOM 2005 O O . VAL A 1 260 ? -9.554 3.136 26.482 1.00 98.56 260 VAL A O 1
ATOM 2008 N N . THR A 1 261 ? -10.125 3.921 24.462 1.00 97.19 261 THR A N 1
ATOM 2009 C CA . THR A 1 261 ? -11.038 4.969 24.951 1.00 97.19 261 THR A CA 1
ATOM 2010 C C . THR A 1 261 ? -12.510 4.608 24.813 1.00 97.19 261 THR A C 1
ATOM 2012 O O . THR A 1 261 ? -13.344 5.212 25.479 1.00 97.19 261 THR A O 1
ATOM 2015 N N . ASP A 1 262 ? -12.833 3.632 23.967 1.00 95.56 262 ASP A N 1
ATOM 2016 C CA . ASP A 1 262 ? -14.190 3.123 23.778 1.00 95.56 262 ASP A CA 1
ATOM 2017 C C . ASP A 1 262 ? -14.168 1.595 23.850 1.00 95.56 262 ASP A C 1
ATOM 2019 O O . ASP A 1 262 ? -13.850 0.925 22.871 1.00 95.56 262 ASP A O 1
ATOM 2023 N N . GLU A 1 263 ? -14.469 1.042 25.026 1.00 94.62 263 GLU A N 1
ATOM 2024 C CA . GLU A 1 263 ? -14.506 -0.409 25.275 1.00 94.62 263 GLU A CA 1
ATOM 2025 C C . GLU A 1 263 ? -15.801 -1.070 24.758 1.00 94.62 263 GLU A C 1
ATOM 2027 O O . GLU A 1 263 ? -15.875 -2.295 24.675 1.00 94.62 263 GLU A O 1
ATOM 2032 N N . ALA A 1 264 ? -16.832 -0.283 24.426 1.00 96.00 264 ALA A N 1
ATOM 2033 C CA . ALA A 1 264 ? -18.114 -0.796 23.939 1.00 96.00 264 ALA A CA 1
ATOM 2034 C C . ALA A 1 264 ? -18.101 -1.064 22.425 1.00 96.00 264 ALA A C 1
ATOM 2036 O O . ALA A 1 264 ? -18.949 -1.798 21.911 1.00 96.00 264 ALA A O 1
ATOM 2037 N N . SER A 1 265 ? -17.148 -0.470 21.703 1.00 97.50 265 SER A N 1
ATOM 2038 C CA . SER A 1 265 ? -16.986 -0.678 20.268 1.00 97.50 265 SER A CA 1
ATOM 2039 C C . SER A 1 265 ? -16.644 -2.139 19.931 1.00 97.50 265 SER A C 1
ATOM 2041 O O . SER A 1 265 ? -15.730 -2.720 20.516 1.00 97.50 265 SER A O 1
ATOM 2043 N N . PRO A 1 266 ? -17.279 -2.741 18.906 1.00 98.00 266 PRO A N 1
ATOM 2044 C CA . PRO A 1 266 ? -16.886 -4.060 18.408 1.00 98.00 266 PRO A CA 1
ATOM 2045 C C . PRO A 1 266 ? -15.421 -4.134 17.955 1.00 98.00 266 PRO A C 1
ATOM 2047 O O . PRO A 1 266 ? -14.831 -5.209 17.971 1.00 98.00 266 PRO A O 1
ATOM 2050 N N . ILE A 1 267 ? -14.823 -3.001 17.564 1.00 98.62 267 ILE A N 1
ATOM 2051 C CA . ILE A 1 267 ? -13.428 -2.929 17.104 1.00 98.62 267 ILE A CA 1
ATOM 2052 C C . ILE A 1 267 ? -12.449 -3.198 18.258 1.00 98.62 267 ILE A C 1
ATOM 2054 O O . ILE A 1 267 ? -11.412 -3.829 18.061 1.00 98.62 267 ILE A O 1
ATOM 2058 N N . THR A 1 268 ? -12.785 -2.781 19.476 1.00 98.62 268 THR A N 1
ATOM 2059 C CA . THR A 1 268 ? -11.939 -2.912 20.674 1.00 98.62 268 THR A CA 1
ATOM 2060 C C . THR A 1 268 ? -12.315 -4.127 21.527 1.00 98.62 268 THR A C 1
ATOM 2062 O O . THR A 1 268 ? -11.712 -4.373 22.571 1.00 98.62 268 THR A O 1
ATOM 2065 N N . ALA A 1 269 ? -13.267 -4.947 21.071 1.00 98.19 269 ALA A N 1
ATOM 2066 C CA . ALA A 1 269 ? -13.711 -6.138 21.783 1.00 98.19 269 ALA A CA 1
ATOM 2067 C C . ALA A 1 269 ? -12.564 -7.145 22.000 1.00 98.19 269 ALA A C 1
ATOM 2069 O O . ALA A 1 269 ? -11.989 -7.696 21.054 1.00 98.19 269 ALA A O 1
ATOM 2070 N N . GLY A 1 270 ? -12.256 -7.420 23.269 1.00 97.38 270 GLY A N 1
ATOM 2071 C CA . GLY A 1 270 ? -11.177 -8.331 23.663 1.00 97.38 270 GLY A CA 1
ATOM 2072 C C . GLY A 1 270 ? -9.765 -7.772 23.461 1.00 97.38 270 GLY A C 1
ATOM 2073 O O . GLY A 1 270 ? -8.818 -8.550 23.505 1.00 97.38 270 GLY A O 1
ATOM 2074 N N . VAL A 1 271 ? -9.633 -6.463 23.227 1.00 98.38 271 VAL A N 1
ATOM 2075 C CA . VAL A 1 271 ? -8.357 -5.735 23.247 1.00 98.38 271 VAL A CA 1
ATOM 2076 C C . VAL A 1 271 ? -8.078 -5.279 24.681 1.00 98.38 271 VAL A C 1
ATOM 2078 O O . VAL A 1 271 ? -8.997 -4.883 25.402 1.00 98.38 271 VAL A O 1
ATOM 2081 N N . SER A 1 272 ? -6.819 -5.339 25.113 1.00 98.31 272 SER A N 1
ATOM 2082 C CA . SER A 1 272 ? -6.388 -4.842 26.424 1.00 98.31 272 SER A CA 1
ATOM 2083 C C . SER A 1 272 ? -6.751 -3.362 26.609 1.00 98.31 272 SER A C 1
ATOM 2085 O O . SER A 1 272 ? -6.577 -2.563 25.691 1.00 98.31 272 SER A O 1
ATOM 2087 N N . LYS A 1 273 ? -7.203 -2.965 27.810 1.00 97.50 273 LYS A N 1
ATOM 2088 C CA . LYS A 1 273 ? -7.577 -1.562 28.110 1.00 97.50 273 LYS A CA 1
ATOM 2089 C C . LYS A 1 273 ? -6.441 -0.572 27.840 1.00 97.50 273 LYS A C 1
ATOM 2091 O O . LYS A 1 273 ? -6.678 0.540 27.376 1.00 97.50 273 LYS A O 1
ATOM 2096 N N . SER A 1 274 ? -5.211 -0.991 28.117 1.00 97.62 274 SER A N 1
ATOM 2097 C CA . SER A 1 274 ? -4.003 -0.377 27.583 1.00 97.62 274 SER A CA 1
ATOM 2098 C C . SER A 1 274 ? -2.960 -1.450 27.292 1.00 97.62 274 SER A C 1
ATOM 2100 O O . SER A 1 274 ? -2.988 -2.535 27.879 1.00 97.62 274 SER A O 1
ATOM 2102 N N . PHE A 1 275 ? -2.057 -1.160 26.362 1.00 97.88 275 PHE A N 1
ATOM 2103 C CA . PHE A 1 275 ? -0.922 -2.015 26.031 1.00 97.88 275 PHE A CA 1
ATOM 2104 C C . PHE A 1 275 ? 0.252 -1.169 25.542 1.00 97.88 275 PHE A C 1
ATOM 2106 O O . PHE A 1 275 ? 0.087 -0.023 25.119 1.00 97.88 275 PHE A O 1
ATOM 2113 N N . LYS A 1 276 ? 1.456 -1.732 25.621 1.00 97.38 276 LYS A N 1
ATOM 2114 C CA . LYS A 1 276 ? 2.661 -1.106 25.083 1.00 97.38 276 LYS A CA 1
ATOM 2115 C C . LYS A 1 276 ? 3.022 -1.744 23.760 1.00 97.38 276 LYS A C 1
ATOM 2117 O O . LYS A 1 276 ? 3.029 -2.963 23.649 1.00 97.38 276 LYS A O 1
ATOM 2122 N N . VAL A 1 277 ? 3.367 -0.921 22.783 1.00 97.31 277 VAL A N 1
ATOM 2123 C CA . VAL A 1 277 ? 3.806 -1.384 21.469 1.00 97.31 277 VAL A CA 1
ATOM 2124 C C . VAL A 1 277 ? 5.000 -0.555 21.028 1.00 97.31 277 VAL A C 1
ATOM 2126 O O . VAL A 1 277 ? 5.049 0.650 21.277 1.00 97.31 277 VAL A O 1
ATOM 2129 N N . LYS A 1 278 ? 5.978 -1.208 20.398 1.00 97.88 278 LYS A N 1
ATOM 2130 C CA . LYS A 1 278 ? 7.080 -0.522 19.729 1.00 97.88 278 LYS A CA 1
ATOM 2131 C C . LYS A 1 278 ? 6.665 -0.216 18.296 1.00 97.88 278 LYS A C 1
ATOM 2133 O O . LYS A 1 278 ? 6.536 -1.136 17.498 1.00 97.88 278 LYS A O 1
ATOM 2138 N N . ASP A 1 279 ? 6.448 1.060 18.005 1.00 97.62 279 ASP A N 1
ATOM 2139 C CA . ASP A 1 279 ? 5.972 1.536 16.704 1.00 97.62 279 ASP A CA 1
ATOM 2140 C C . ASP A 1 279 ? 6.294 3.035 16.523 1.00 97.62 279 ASP A C 1
ATOM 2142 O O . ASP A 1 279 ? 6.975 3.648 17.351 1.00 97.62 279 ASP A O 1
ATOM 2146 N N . GLU A 1 280 ? 5.802 3.633 15.444 1.00 95.62 280 GLU A N 1
ATOM 2147 C CA . GLU A 1 280 ? 5.804 5.070 15.196 1.00 95.62 280 GLU A CA 1
ATOM 2148 C C . GLU A 1 280 ? 4.481 5.693 15.658 1.00 95.62 280 GLU A C 1
ATOM 2150 O O . GLU A 1 280 ? 3.420 5.455 15.077 1.00 95.62 280 GLU A O 1
ATOM 2155 N N . LEU A 1 281 ? 4.525 6.551 16.684 1.00 98.06 281 LEU A N 1
ATOM 2156 C CA . LEU A 1 281 ? 3.336 7.306 17.074 1.00 98.06 281 LEU A CA 1
ATOM 2157 C C . LEU A 1 281 ? 3.094 8.449 16.087 1.00 98.06 281 LEU A C 1
ATOM 2159 O O . LEU A 1 281 ? 3.790 9.467 16.088 1.00 98.06 281 LEU A O 1
ATOM 2163 N N . TYR A 1 282 ? 2.069 8.286 15.263 1.00 98.12 282 TYR A N 1
ATOM 2164 C CA . TYR A 1 282 ? 1.667 9.262 14.260 1.00 98.12 282 TYR A CA 1
ATOM 2165 C C . TYR A 1 282 ? 1.049 10.516 14.879 1.00 98.12 282 TYR A C 1
ATOM 2167 O O . TYR A 1 282 ? 0.103 10.446 15.663 1.00 98.12 282 TYR A O 1
ATOM 2175 N N . GLN A 1 283 ? 1.523 11.685 14.444 1.00 97.44 283 GLN A N 1
ATOM 2176 C CA . GLN A 1 283 ? 0.988 12.985 14.847 1.00 97.44 283 GLN A CA 1
ATOM 2177 C C . GLN A 1 283 ? -0.215 13.347 13.963 1.00 97.44 283 GLN A C 1
ATOM 2179 O O . GLN A 1 283 ? -0.142 14.229 13.102 1.00 97.44 283 GLN A O 1
ATOM 2184 N N . PHE A 1 284 ? -1.312 12.605 14.128 1.00 97.75 284 PHE A N 1
ATOM 2185 C CA . PHE A 1 284 ? -2.512 12.771 13.312 1.00 97.75 284 PHE A CA 1
ATOM 2186 C C . PHE A 1 284 ? -3.107 14.179 13.450 1.00 97.75 284 PHE A C 1
ATOM 2188 O O . PHE A 1 284 ? -3.300 14.693 14.554 1.00 97.75 284 PHE A O 1
ATOM 2195 N N . MET A 1 285 ? -3.464 14.773 12.310 1.00 97.38 285 MET A N 1
ATOM 2196 C CA . MET A 1 285 ? -4.146 16.059 12.212 1.00 97.38 285 MET A CA 1
ATOM 2197 C C . MET A 1 285 ? -5.491 15.882 11.517 1.00 97.38 285 MET A C 1
ATOM 2199 O O . MET A 1 285 ? -5.553 15.544 10.331 1.00 97.38 285 MET A O 1
ATOM 2203 N N . LYS A 1 286 ? -6.566 16.162 12.257 1.00 97.81 286 LYS A N 1
ATOM 2204 C CA . LYS A 1 286 ? -7.930 16.196 11.729 1.00 97.81 286 LYS A CA 1
ATOM 2205 C C . LYS A 1 286 ? -8.054 17.300 10.676 1.00 97.81 286 LYS A C 1
ATOM 2207 O O . LYS A 1 286 ? -7.666 18.438 10.930 1.00 97.81 286 LYS A O 1
ATOM 2212 N N . ASP A 1 287 ? -8.637 16.977 9.524 1.00 97.44 287 ASP A N 1
ATOM 2213 C CA . ASP A 1 287 ? -9.048 17.995 8.555 1.00 97.44 287 ASP A CA 1
ATOM 2214 C C . ASP A 1 287 ? -10.310 18.702 9.089 1.00 97.44 287 ASP A C 1
ATOM 2216 O O . ASP A 1 287 ? -11.317 18.021 9.323 1.00 97.44 287 ASP A O 1
ATOM 2220 N N . PRO A 1 288 ? -10.296 20.032 9.303 1.00 96.56 288 PRO A N 1
ATOM 2221 C CA . PRO A 1 288 ? -11.444 20.758 9.849 1.00 96.56 288 PRO A CA 1
ATOM 2222 C C . PRO A 1 288 ? -12.665 20.760 8.917 1.00 96.56 288 PRO A C 1
ATOM 2224 O O . PRO A 1 288 ? -13.774 21.012 9.374 1.00 96.56 288 PRO A O 1
ATOM 2227 N N . ALA A 1 289 ? -12.477 20.483 7.625 1.00 97.12 289 ALA A N 1
ATOM 2228 C CA . ALA A 1 289 ? -13.537 20.358 6.631 1.00 97.12 289 ALA A CA 1
ATOM 2229 C C . ALA A 1 289 ? -13.843 18.893 6.257 1.00 97.12 289 ALA A C 1
ATOM 2231 O O . ALA A 1 289 ? -14.651 18.654 5.355 1.00 97.12 289 ALA A O 1
ATOM 2232 N N . GLY A 1 290 ? -13.173 17.920 6.883 1.00 97.06 290 GLY A N 1
ATOM 2233 C CA . GLY A 1 290 ? -13.458 16.492 6.727 1.00 97.06 290 GLY A CA 1
ATOM 2234 C C . GLY A 1 290 ? -14.546 16.001 7.695 1.00 97.06 290 GLY A C 1
ATOM 2235 O O . GLY A 1 290 ? -14.806 16.678 8.689 1.00 97.06 290 GLY A O 1
ATOM 2236 N N . PRO A 1 291 ? -15.131 14.808 7.478 1.00 98.00 291 PRO A N 1
ATOM 2237 C CA . PRO A 1 291 ? -16.170 14.252 8.350 1.00 98.00 291 PRO A CA 1
ATOM 2238 C C . PRO A 1 291 ? -15.708 14.076 9.799 1.00 98.00 291 PRO A C 1
ATOM 2240 O O . PRO A 1 291 ? -14.508 13.980 10.055 1.00 98.00 291 PRO A O 1
ATOM 2243 N N . ASP A 1 292 ? -16.640 13.987 10.745 1.00 98.25 292 ASP A N 1
ATOM 2244 C CA . ASP A 1 292 ? -16.311 13.678 12.140 1.00 98.25 292 ASP A CA 1
ATOM 2245 C C . ASP A 1 292 ? -15.675 12.288 12.285 1.00 98.25 292 ASP A C 1
ATOM 2247 O O . ASP A 1 292 ? -15.905 11.387 11.474 1.00 98.25 292 ASP A O 1
ATOM 2251 N N . ILE A 1 293 ? -14.878 12.115 13.342 1.00 98.50 293 ILE A N 1
ATOM 2252 C CA . ILE A 1 293 ? -14.267 10.830 13.693 1.00 98.50 293 ILE A CA 1
ATOM 2253 C C . ILE A 1 293 ? -14.683 10.391 15.093 1.00 98.50 293 ILE A C 1
ATOM 2255 O O . ILE A 1 293 ? -14.826 11.224 15.989 1.00 98.50 293 ILE A O 1
ATOM 2259 N N . GLN A 1 294 ? -14.799 9.082 15.302 1.00 98.31 294 GLN A N 1
ATOM 2260 C CA . GLN A 1 294 ? -14.913 8.491 16.635 1.00 98.31 294 GLN A CA 1
ATOM 2261 C C . GLN A 1 294 ? -13.589 7.820 16.990 1.00 98.31 294 GLN A C 1
ATOM 2263 O O . GLN A 1 294 ? -13.179 6.845 16.361 1.00 98.31 294 GLN A O 1
ATOM 2268 N N . VAL A 1 295 ? -12.904 8.361 17.996 1.00 98.62 295 VAL A N 1
ATOM 2269 C CA . VAL A 1 295 ? -11.625 7.824 18.470 1.00 98.62 295 VAL A CA 1
ATOM 2270 C C . VAL A 1 295 ? -11.885 6.669 19.431 1.00 98.62 295 VAL A C 1
ATOM 2272 O O . VAL A 1 295 ? -12.532 6.844 20.461 1.00 98.62 295 VAL A O 1
ATOM 2275 N N . LEU A 1 296 ? -11.364 5.495 19.086 1.00 98.75 296 LEU A N 1
ATOM 2276 C CA . LEU A 1 296 ? -11.550 4.252 19.838 1.00 98.75 296 LEU A CA 1
ATOM 2277 C C . LEU A 1 296 ? -10.316 3.895 20.661 1.00 98.75 296 LEU A C 1
ATOM 2279 O O . LEU A 1 296 ? -10.421 3.272 21.716 1.00 98.75 296 LEU A O 1
ATOM 2283 N N . VAL A 1 297 ? -9.147 4.281 20.156 1.00 98.75 297 VAL A N 1
ATOM 2284 C CA . VAL A 1 297 ? -7.848 4.017 20.761 1.00 98.75 297 VAL A CA 1
ATOM 2285 C C . VAL A 1 297 ? -6.949 5.227 20.530 1.00 98.75 297 VAL A C 1
ATOM 2287 O O . VAL A 1 297 ? -6.942 5.795 19.434 1.00 98.75 297 VAL A O 1
ATOM 2290 N N . LYS A 1 298 ? -6.172 5.611 21.542 1.00 98.56 298 LYS A N 1
ATOM 2291 C CA . LYS A 1 298 ? -5.213 6.721 21.496 1.00 98.56 298 LYS A CA 1
ATOM 2292 C C . LYS A 1 298 ? -3.809 6.267 21.868 1.00 98.56 298 LYS A C 1
ATOM 2294 O O . LYS A 1 298 ? -3.647 5.316 22.621 1.00 98.56 298 LYS A O 1
ATOM 2299 N N . GLY A 1 299 ? -2.808 6.994 21.390 1.00 97.94 299 GLY A N 1
ATOM 2300 C CA . GLY A 1 299 ? -1.417 6.869 21.818 1.00 97.94 299 GLY A CA 1
ATOM 2301 C C . GLY A 1 299 ? -0.945 8.169 22.453 1.00 97.94 299 GLY A C 1
ATOM 2302 O O . GLY A 1 299 ? -1.325 9.254 22.001 1.00 97.94 299 GLY A O 1
ATOM 2303 N N . LYS A 1 300 ? -0.135 8.067 23.509 1.00 95.50 300 LYS A N 1
ATOM 2304 C CA . LYS A 1 300 ? 0.399 9.230 24.224 1.00 95.50 300 LYS A CA 1
ATOM 2305 C C . LYS A 1 300 ? 1.828 9.531 23.783 1.00 95.50 300 LYS A C 1
ATOM 2307 O O . LYS A 1 300 ? 2.719 8.701 23.929 1.00 95.50 300 LYS A O 1
ATOM 2312 N N . SER A 1 301 ? 2.030 10.747 23.289 1.00 94.94 301 SER A N 1
ATOM 2313 C CA . SER A 1 301 ? 3.322 11.283 22.866 1.00 94.94 301 SER A CA 1
ATOM 2314 C C . SER A 1 301 ? 4.310 11.313 24.020 1.00 94.94 301 SER A C 1
ATOM 2316 O O . SER A 1 301 ? 4.042 11.942 25.048 1.00 94.94 301 SER A O 1
ATOM 2318 N N . LEU A 1 302 ? 5.463 10.669 23.839 1.00 94.62 302 LEU A N 1
ATOM 2319 C CA . LEU A 1 302 ? 6.552 10.718 24.814 1.00 94.62 302 LEU A CA 1
ATOM 2320 C C . LEU A 1 302 ? 7.331 12.032 24.715 1.00 94.62 302 LEU A C 1
ATOM 2322 O O . LEU A 1 302 ? 7.950 12.453 25.688 1.00 94.62 302 LEU A O 1
ATOM 2326 N N . GLU A 1 303 ? 7.273 12.698 23.561 1.00 93.12 303 GLU A N 1
ATOM 2327 C CA . GLU A 1 303 ? 7.969 13.965 23.325 1.00 93.12 303 GLU A CA 1
ATOM 2328 C C . GLU A 1 303 ? 7.173 15.177 23.827 1.00 93.12 303 GLU A C 1
ATOM 2330 O O . GLU A 1 303 ? 7.746 16.130 24.350 1.00 93.12 303 GLU A O 1
ATOM 2335 N N . THR A 1 304 ? 5.845 15.156 23.676 1.00 93.88 304 THR A N 1
ATOM 2336 C CA . THR A 1 304 ? 4.986 16.329 23.920 1.00 93.88 304 THR A CA 1
ATOM 2337 C C . THR A 1 304 ? 3.876 16.097 24.942 1.00 93.88 304 THR A C 1
ATOM 2339 O O . THR A 1 304 ? 3.207 17.051 25.336 1.00 93.88 304 THR A O 1
ATOM 2342 N N . GLY A 1 305 ? 3.621 14.849 25.346 1.00 94.31 305 GLY A N 1
ATOM 2343 C CA . GLY A 1 305 ? 2.501 14.479 26.218 1.00 94.31 305 GLY A CA 1
ATOM 2344 C C . GLY A 1 305 ? 1.117 14.537 25.558 1.00 94.31 305 GLY A C 1
ATOM 2345 O O . GLY A 1 305 ? 0.139 14.147 26.195 1.00 94.31 305 GLY A O 1
ATOM 2346 N N . LYS A 1 306 ? 1.017 15.003 24.304 1.00 95.69 306 LYS A N 1
ATOM 2347 C CA . LYS A 1 306 ? -0.232 15.036 23.530 1.00 95.69 306 LYS A CA 1
ATOM 2348 C C . LYS A 1 306 ? -0.733 13.629 23.219 1.00 95.69 306 LYS A C 1
ATOM 2350 O O . LYS A 1 306 ? 0.055 12.710 23.022 1.00 95.69 306 LYS A O 1
ATOM 2355 N N . GLU A 1 307 ? -2.046 13.482 23.116 1.00 97.25 307 GLU A N 1
ATOM 2356 C CA . GLU A 1 307 ? -2.671 12.238 22.671 1.00 97.25 307 GLU A CA 1
ATOM 2357 C C . GLU A 1 307 ? -3.043 12.327 21.193 1.00 97.25 307 GLU A C 1
ATOM 2359 O O . GLU A 1 307 ? -3.629 13.322 20.758 1.00 97.25 307 GLU A O 1
ATOM 2364 N N . TYR A 1 308 ? -2.758 11.268 20.441 1.00 98.31 308 TYR A N 1
ATOM 2365 C CA . TYR A 1 308 ? -3.139 11.152 19.036 1.00 98.31 308 TYR A CA 1
ATOM 2366 C C . TYR A 1 308 ? -4.047 9.936 18.816 1.00 98.31 308 TYR A C 1
ATOM 2368 O O . TYR A 1 308 ? -3.841 8.902 19.460 1.00 98.31 308 TYR A O 1
ATOM 2376 N N . PRO A 1 309 ? -5.048 10.026 17.919 1.00 98.44 309 PRO A N 1
ATOM 2377 C CA . PRO A 1 309 ? -5.826 8.870 17.495 1.00 98.44 309 PRO A CA 1
ATOM 2378 C C . PRO A 1 309 ? -4.929 7.766 16.928 1.00 98.44 309 PRO A C 1
ATOM 2380 O O . PRO A 1 309 ? -4.124 8.003 16.027 1.00 98.44 309 PRO A O 1
ATOM 2383 N N . VAL A 1 310 ? -5.107 6.556 17.451 1.00 98.56 310 VAL A N 1
ATOM 2384 C CA . VAL A 1 310 ? -4.430 5.342 16.989 1.00 98.56 310 VAL A CA 1
ATOM 2385 C C . VAL A 1 310 ? -5.381 4.456 16.200 1.00 98.56 310 VAL A C 1
ATOM 2387 O O . VAL A 1 310 ? -5.044 4.017 15.105 1.00 98.56 310 VAL A O 1
ATOM 2390 N N . VAL A 1 311 ? -6.590 4.248 16.726 1.00 98.81 311 VAL A N 1
ATOM 2391 C CA . VAL A 1 311 ? -7.693 3.610 16.002 1.00 98.81 311 VAL A CA 1
ATOM 2392 C C . VAL A 1 311 ? -8.905 4.516 16.078 1.00 98.81 311 VAL A C 1
ATOM 2394 O O . VAL A 1 311 ? -9.312 4.934 17.166 1.00 98.81 311 VAL A O 1
ATOM 2397 N N . TYR A 1 312 ? -9.483 4.829 14.926 1.00 98.88 312 TYR A N 1
ATOM 2398 C CA . TYR A 1 312 ? -10.678 5.656 14.838 1.00 98.88 312 TYR A CA 1
ATOM 2399 C C . TYR A 1 312 ? -11.522 5.277 13.627 1.00 98.88 312 TYR A C 1
ATOM 2401 O O . TYR A 1 312 ? -11.018 4.739 12.641 1.00 98.88 312 TYR A O 1
ATOM 2409 N N . THR A 1 313 ? -12.816 5.562 13.698 1.00 98.75 313 THR A N 1
ATOM 2410 C CA . THR A 1 313 ? -13.722 5.453 12.551 1.00 98.75 313 THR A CA 1
ATOM 2411 C C . THR A 1 313 ? -14.003 6.831 11.974 1.00 98.75 313 THR A C 1
ATOM 2413 O O . THR A 1 313 ? -13.968 7.833 12.692 1.00 98.75 313 THR A O 1
ATOM 2416 N N . VAL A 1 314 ? -14.275 6.884 10.671 1.00 98.69 314 VAL A N 1
ATOM 2417 C CA . VAL A 1 314 ? -14.723 8.103 9.986 1.00 98.69 314 VAL A CA 1
ATOM 2418 C C . VAL A 1 314 ? -16.226 8.013 9.755 1.00 98.69 314 VAL A C 1
ATOM 2420 O O . VAL A 1 314 ? -16.720 7.015 9.222 1.00 98.69 314 VAL A O 1
ATOM 2423 N N . ASN A 1 315 ? -16.956 9.058 10.146 1.00 97.12 315 ASN A N 1
ATOM 2424 C CA . ASN A 1 315 ? -18.405 9.119 10.001 1.00 97.12 315 ASN A CA 1
ATOM 2425 C C . ASN A 1 315 ? -18.782 9.320 8.532 1.00 97.12 315 ASN A C 1
ATOM 2427 O O . ASN A 1 315 ? -18.812 10.437 8.020 1.00 97.12 315 ASN A O 1
ATOM 2431 N N . HIS A 1 316 ? -19.093 8.216 7.861 1.00 96.00 316 HIS A N 1
ATOM 2432 C CA . HIS A 1 316 ? -19.574 8.197 6.489 1.00 96.00 316 HIS A CA 1
ATOM 2433 C C . HIS A 1 316 ? -21.052 7.760 6.455 1.00 96.00 316 HIS A C 1
ATOM 2435 O O . HIS A 1 316 ? -21.413 6.804 7.141 1.00 96.00 316 HIS A O 1
ATOM 2441 N N . PRO A 1 317 ? -21.933 8.399 5.659 1.00 92.75 317 PRO A N 1
ATOM 2442 C CA . PRO A 1 317 ? -23.382 8.156 5.722 1.00 92.75 317 PRO A CA 1
ATOM 2443 C C . PRO A 1 317 ? -23.820 6.739 5.317 1.00 92.75 317 PRO A C 1
ATOM 2445 O O . PRO A 1 317 ? -24.899 6.296 5.706 1.00 92.75 317 PRO A O 1
ATOM 2448 N N . LYS A 1 318 ? -23.020 6.036 4.506 1.00 95.38 318 LYS A N 1
ATOM 2449 C CA . LYS A 1 318 ? -23.368 4.717 3.938 1.00 95.38 318 LYS A CA 1
ATOM 2450 C C . LYS A 1 318 ? -22.359 3.615 4.272 1.00 95.38 318 LYS A C 1
ATOM 2452 O O . LYS A 1 318 ? -22.741 2.555 4.776 1.00 95.38 318 LYS A O 1
ATOM 2457 N N . GLY A 1 319 ? -21.090 3.843 3.934 1.00 95.06 319 GLY A N 1
ATOM 2458 C CA . GLY A 1 319 ? -19.979 2.925 4.189 1.00 95.06 319 GLY A CA 1
ATOM 2459 C C . GLY A 1 319 ? -19.453 2.929 5.620 1.00 95.06 319 GLY A C 1
ATOM 2460 O O . GLY A 1 319 ? -19.839 3.746 6.452 1.00 95.06 319 GLY A O 1
ATOM 2461 N N . ARG A 1 320 ? -18.549 1.986 5.892 1.00 97.94 320 ARG A N 1
ATOM 2462 C CA . ARG A 1 320 ? -17.829 1.863 7.164 1.00 97.94 320 ARG A CA 1
ATOM 2463 C C . ARG A 1 320 ? -16.347 2.060 6.907 1.00 97.94 320 ARG A C 1
ATOM 2465 O O . ARG A 1 320 ? -15.753 1.260 6.187 1.00 97.94 320 ARG A O 1
ATOM 2472 N N . ILE A 1 321 ? -15.779 3.113 7.487 1.00 98.75 321 ILE A N 1
ATOM 2473 C CA . ILE A 1 321 ? -14.362 3.435 7.342 1.00 98.75 321 ILE A CA 1
ATOM 2474 C C . ILE A 1 321 ? -13.685 3.378 8.708 1.00 98.75 321 ILE A C 1
ATOM 2476 O O . ILE A 1 321 ? -14.159 4.003 9.659 1.00 98.75 321 ILE A O 1
ATOM 2480 N N . VAL A 1 322 ? -12.587 2.632 8.797 1.00 98.88 322 VAL A N 1
ATOM 2481 C CA . VAL A 1 322 ? -11.746 2.526 9.995 1.00 98.88 322 VAL A CA 1
ATOM 2482 C C . VAL A 1 322 ? -10.289 2.788 9.636 1.00 98.88 322 VAL A C 1
ATOM 2484 O O . VAL A 1 322 ? -9.777 2.260 8.651 1.00 98.88 322 VAL A O 1
ATOM 2487 N N . CYS A 1 323 ? -9.625 3.598 10.448 1.00 98.88 323 CYS A N 1
ATOM 2488 C CA . CYS A 1 323 ? -8.221 3.946 10.307 1.00 98.88 323 CYS A CA 1
ATOM 2489 C C . CYS A 1 323 ? -7.439 3.391 11.498 1.00 98.88 323 CYS A C 1
ATOM 2491 O O . CYS A 1 323 ? -7.857 3.567 12.645 1.00 98.88 323 CYS A O 1
ATOM 2493 N N . ILE A 1 324 ? -6.298 2.756 11.230 1.00 98.81 324 ILE A N 1
ATOM 2494 C CA . ILE A 1 324 ? -5.351 2.281 12.245 1.00 98.81 324 ILE A CA 1
ATOM 2495 C C . ILE A 1 324 ? -3.972 2.823 11.885 1.00 98.81 324 ILE A C 1
ATOM 2497 O O . ILE A 1 324 ? -3.482 2.592 10.781 1.00 98.81 324 ILE A O 1
ATOM 2501 N N . THR A 1 325 ? -3.352 3.572 12.795 1.00 98.44 325 THR A N 1
ATOM 2502 C CA . THR A 1 325 ? -2.057 4.224 12.543 1.00 98.44 325 THR A CA 1
ATOM 2503 C C . THR A 1 325 ? -0.853 3.378 12.947 1.00 98.44 325 THR A C 1
ATOM 2505 O O . THR A 1 325 ? 0.252 3.719 12.545 1.00 98.44 325 THR A O 1
ATOM 2508 N N . LEU A 1 326 ? -1.043 2.279 13.683 1.00 98.06 326 LEU A N 1
ATOM 2509 C CA . LEU A 1 326 ? 0.012 1.298 13.983 1.00 98.06 326 LEU A CA 1
ATOM 2510 C C . LEU A 1 326 ? 0.309 0.405 12.774 1.00 98.06 326 LEU A C 1
ATOM 2512 O O . LEU A 1 326 ? -0.597 0.159 11.978 1.00 98.06 326 LEU A O 1
ATOM 2516 N N . GLY A 1 327 ? 1.535 -0.114 12.686 1.00 95.62 327 GLY A N 1
ATOM 2517 C CA . GLY A 1 327 ? 1.951 -1.108 11.694 1.00 95.62 327 GLY A CA 1
ATOM 2518 C C . GLY A 1 327 ? 3.294 -0.831 11.010 1.00 95.62 327 GLY A C 1
ATOM 2519 O O . GLY A 1 327 ? 3.410 -1.096 9.818 1.00 95.62 327 GLY A O 1
ATOM 2520 N N . HIS A 1 328 ? 4.304 -0.272 11.689 1.00 94.12 328 HIS A N 1
ATOM 2521 C CA . HIS A 1 328 ? 5.590 0.005 11.030 1.00 94.12 328 HIS A CA 1
ATOM 2522 C C . HIS A 1 328 ? 6.381 -1.266 10.675 1.00 94.12 328 HIS A C 1
ATOM 2524 O O . HIS A 1 328 ? 6.848 -1.414 9.540 1.00 94.12 328 HIS A O 1
ATOM 2530 N N . ASP A 1 329 ? 6.567 -2.163 11.654 1.00 86.88 329 ASP A N 1
ATOM 2531 C CA . ASP A 1 329 ? 7.379 -3.377 11.533 1.00 86.88 329 ASP A CA 1
ATOM 2532 C C . ASP A 1 329 ? 6.896 -4.533 12.431 1.00 86.88 329 ASP A C 1
ATOM 2534 O O . ASP A 1 329 ? 5.857 -4.468 13.093 1.00 86.88 329 ASP A O 1
ATOM 2538 N N . GLY A 1 330 ? 7.680 -5.615 12.457 1.00 85.12 330 GLY A N 1
ATOM 2539 C CA . GLY A 1 330 ? 7.372 -6.840 13.189 1.00 85.12 330 GLY A CA 1
ATOM 2540 C C . GLY A 1 330 ? 6.980 -6.652 14.651 1.00 85.12 330 GLY A C 1
ATOM 2541 O O . GLY A 1 330 ? 6.152 -7.414 15.133 1.00 85.12 330 GLY A O 1
ATOM 2542 N N . ALA A 1 331 ? 7.491 -5.639 15.358 1.00 92.25 331 ALA A N 1
ATOM 2543 C CA . ALA A 1 331 ? 7.112 -5.433 16.755 1.00 92.25 331 ALA A CA 1
ATOM 2544 C C . ALA A 1 331 ? 5.623 -5.073 16.907 1.00 92.25 331 ALA A C 1
ATOM 2546 O O . ALA A 1 331 ? 4.975 -5.544 17.844 1.00 92.25 331 ALA A O 1
ATOM 2547 N N . ALA A 1 332 ? 5.069 -4.300 15.970 1.00 94.75 332 ALA A N 1
ATOM 2548 C CA . ALA A 1 332 ? 3.639 -4.024 15.901 1.00 94.75 332 ALA A CA 1
ATOM 2549 C C . ALA A 1 332 ? 2.875 -5.220 15.317 1.00 94.75 332 ALA A C 1
ATOM 2551 O O . ALA A 1 332 ? 1.918 -5.697 15.929 1.00 94.75 332 ALA A O 1
ATOM 2552 N N . HIS A 1 333 ? 3.334 -5.759 14.181 1.00 96.12 333 HIS A N 1
ATOM 2553 C CA . HIS A 1 333 ? 2.641 -6.846 13.480 1.00 96.12 333 HIS A CA 1
ATOM 2554 C C . HIS A 1 333 ? 2.557 -8.143 14.288 1.00 96.12 333 HIS A C 1
ATOM 2556 O O . HIS A 1 333 ? 1.614 -8.903 14.085 1.00 96.12 333 HIS A O 1
ATOM 2562 N N . ASP A 1 334 ? 3.477 -8.398 15.223 1.00 96.00 334 ASP A N 1
ATOM 2563 C CA . ASP A 1 334 ? 3.429 -9.558 16.114 1.00 96.00 334 ASP A CA 1
ATOM 2564 C C . ASP A 1 334 ? 2.633 -9.326 17.404 1.00 96.00 334 ASP A C 1
ATOM 2566 O O . ASP A 1 334 ? 2.303 -10.297 18.093 1.00 96.00 334 ASP A O 1
ATOM 2570 N N . HIS A 1 335 ? 2.249 -8.081 17.703 1.00 98.25 335 HIS A N 1
ATOM 2571 C CA . HIS A 1 335 ? 1.553 -7.745 18.938 1.00 98.25 335 HIS A CA 1
ATOM 2572 C C . HIS A 1 335 ? 0.116 -8.312 18.953 1.00 98.25 335 HIS A C 1
ATOM 2574 O O . HIS A 1 335 ? -0.660 -8.059 18.024 1.00 98.25 335 HIS A O 1
ATOM 2580 N N . PRO A 1 336 ? -0.298 -9.042 20.008 1.00 98.19 336 PRO A N 1
ATOM 2581 C CA . PRO A 1 336 ? -1.611 -9.692 20.056 1.00 98.19 336 PRO A CA 1
ATOM 2582 C C . PRO A 1 336 ? -2.773 -8.696 19.972 1.00 98.19 336 PRO A C 1
ATOM 2584 O O . PRO A 1 336 ? -3.718 -8.929 19.219 1.00 98.19 336 PRO A O 1
ATOM 2587 N N . ASP A 1 337 ? -2.682 -7.560 20.670 1.00 98.50 337 ASP A N 1
ATOM 2588 C CA . ASP A 1 337 ? -3.713 -6.515 20.605 1.00 98.50 337 ASP A CA 1
ATOM 2589 C C . ASP A 1 337 ? -3.802 -5.858 19.218 1.00 98.50 337 ASP A C 1
ATOM 2591 O O . ASP A 1 337 ? -4.902 -5.560 18.760 1.00 98.50 337 ASP A O 1
ATOM 2595 N N . TYR A 1 338 ? -2.682 -5.703 18.499 1.00 98.44 338 TYR A N 1
ATOM 2596 C CA . TYR A 1 338 ? -2.701 -5.179 17.129 1.00 98.44 338 TYR A CA 1
ATOM 2597 C C . TYR A 1 338 ? -3.396 -6.162 16.180 1.00 98.44 338 TYR A C 1
ATOM 2599 O O . TYR A 1 338 ? -4.333 -5.783 15.478 1.00 98.44 338 TYR A O 1
ATOM 2607 N N . LYS A 1 339 ? -3.034 -7.452 16.234 1.00 98.62 339 LYS A N 1
ATOM 2608 C CA . LYS A 1 339 ? -3.715 -8.506 15.459 1.00 98.62 339 LYS A CA 1
ATOM 2609 C C . LYS A 1 339 ? -5.217 -8.535 15.752 1.00 98.62 339 LYS A C 1
ATOM 2611 O O . LYS A 1 339 ? -6.024 -8.656 14.830 1.00 98.62 339 LYS A O 1
ATOM 2616 N N . LYS A 1 340 ? -5.603 -8.382 17.023 1.00 98.62 340 LYS A N 1
ATOM 2617 C CA . LYS A 1 340 ? -7.009 -8.354 17.440 1.00 98.62 340 LYS A CA 1
ATOM 2618 C C . LYS A 1 340 ? -7.749 -7.132 16.892 1.00 98.62 340 LYS A C 1
ATOM 2620 O O . LYS A 1 340 ? -8.842 -7.290 16.350 1.00 98.62 340 LYS A O 1
ATOM 2625 N N . LEU A 1 341 ? -7.136 -5.946 16.962 1.00 98.75 341 LEU A N 1
ATOM 2626 C CA . LEU A 1 341 ? -7.666 -4.721 16.358 1.00 98.75 341 LEU A CA 1
ATOM 2627 C C . L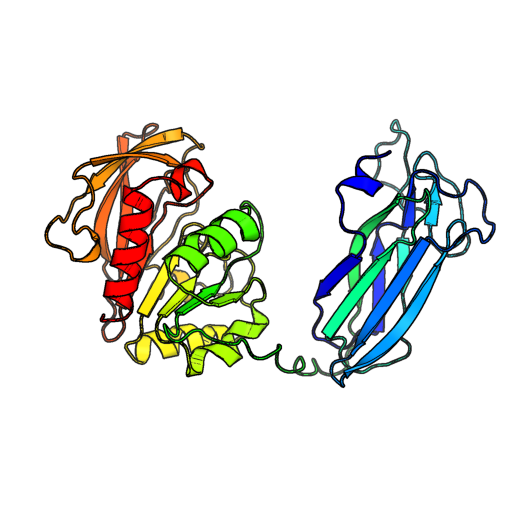EU A 1 341 ? -7.877 -4.889 14.850 1.00 98.75 341 LEU A C 1
ATOM 2629 O O . LEU A 1 341 ? -8.948 -4.541 14.362 1.00 98.75 341 LEU A O 1
ATOM 2633 N N . LEU A 1 342 ? -6.917 -5.475 14.122 1.00 98.62 342 LEU A N 1
ATOM 2634 C CA . LEU A 1 342 ? -7.055 -5.721 12.682 1.00 98.62 342 LEU A CA 1
ATOM 2635 C C . LEU A 1 342 ? -8.256 -6.617 12.360 1.00 98.62 342 LEU A C 1
ATOM 2637 O O . LEU A 1 342 ? -9.080 -6.280 11.509 1.00 98.62 342 LEU A O 1
ATOM 2641 N N . GLN A 1 343 ? -8.374 -7.749 13.055 1.00 98.50 343 GLN A N 1
ATOM 2642 C CA . GLN A 1 343 ? -9.460 -8.706 12.842 1.00 98.50 343 GLN A CA 1
ATOM 2643 C C . GLN A 1 343 ? -10.829 -8.092 13.147 1.00 98.50 343 GLN A C 1
ATOM 2645 O O . GLN A 1 343 ? -11.759 -8.216 12.347 1.00 98.50 343 GLN A O 1
ATOM 2650 N N . ASN A 1 344 ? -10.949 -7.405 14.284 1.00 98.62 344 ASN A N 1
ATOM 2651 C CA . ASN A 1 344 ? -12.195 -6.773 14.695 1.00 98.62 344 ASN A CA 1
ATOM 2652 C C . ASN A 1 344 ? -12.575 -5.611 13.760 1.00 98.62 344 ASN A C 1
ATOM 2654 O O . ASN A 1 344 ? -13.740 -5.481 13.385 1.00 98.62 344 ASN A O 1
ATOM 2658 N N . ALA A 1 345 ? -11.602 -4.790 13.345 1.00 98.62 345 ALA A N 1
ATOM 2659 C CA . ALA A 1 345 ? -11.797 -3.701 12.390 1.00 98.62 345 ALA A CA 1
ATOM 2660 C C . ALA A 1 345 ? -12.282 -4.220 11.033 1.00 98.62 345 ALA A C 1
ATOM 2662 O O . ALA A 1 345 ? -13.257 -3.698 10.490 1.00 98.62 345 ALA A O 1
ATOM 2663 N N . ALA A 1 346 ? -11.665 -5.288 10.522 1.00 98.25 346 ALA A N 1
ATOM 2664 C CA . ALA A 1 346 ? -12.079 -5.924 9.280 1.00 98.25 346 ALA A CA 1
ATOM 2665 C C . ALA A 1 346 ? -13.495 -6.515 9.377 1.00 98.25 346 ALA A C 1
ATOM 2667 O O . ALA A 1 346 ? -14.313 -6.295 8.483 1.00 98.25 346 ALA A O 1
ATOM 2668 N N . ALA A 1 347 ? -13.817 -7.220 10.468 1.00 97.56 347 ALA A N 1
ATOM 2669 C CA . ALA A 1 347 ? -15.155 -7.770 10.695 1.00 97.56 347 ALA A CA 1
ATOM 2670 C C . ALA A 1 347 ? -16.218 -6.660 10.770 1.00 97.56 347 ALA A C 1
ATOM 2672 O O . ALA A 1 347 ? -17.219 -6.699 10.047 1.00 97.56 347 ALA A O 1
ATOM 2673 N N . TRP A 1 348 ? -15.950 -5.615 11.559 1.00 97.81 348 TRP A N 1
ATOM 2674 C CA . TRP A 1 348 ? -16.827 -4.455 11.683 1.00 97.81 348 TRP A CA 1
ATOM 2675 C C . TRP A 1 348 ? -17.032 -3.751 10.338 1.00 97.81 348 TRP A C 1
ATOM 2677 O O . TRP A 1 348 ? -18.176 -3.490 9.954 1.00 97.81 348 TRP A O 1
ATOM 2687 N N . ALA A 1 349 ? -15.963 -3.479 9.586 1.00 97.31 349 ALA A N 1
ATOM 2688 C CA . ALA A 1 349 ? -16.046 -2.783 8.304 1.00 97.31 349 ALA A CA 1
ATOM 2689 C C . ALA A 1 349 ? -16.786 -3.617 7.244 1.00 97.31 349 ALA A C 1
ATOM 2691 O O . ALA A 1 349 ? -17.604 -3.079 6.498 1.00 97.31 349 ALA A O 1
ATOM 2692 N N . ALA A 1 350 ? -16.576 -4.936 7.228 1.00 93.31 350 ALA A N 1
ATOM 2693 C CA . ALA A 1 350 ? -17.243 -5.865 6.317 1.00 93.31 350 ALA A CA 1
ATOM 2694 C C . ALA A 1 350 ? -18.709 -6.174 6.687 1.00 93.31 350 ALA A C 1
ATOM 2696 O O . ALA A 1 350 ? -19.368 -6.907 5.949 1.00 93.31 350 ALA A O 1
ATOM 2697 N N . LYS A 1 351 ? -19.224 -5.632 7.803 1.00 83.50 351 LYS A N 1
ATOM 2698 C CA . LYS A 1 351 ? -20.553 -5.944 8.367 1.00 83.50 351 LYS A CA 1
ATOM 2699 C C . LYS A 1 351 ? -20.750 -7.438 8.667 1.00 83.50 351 LYS A C 1
ATOM 2701 O O . LYS A 1 351 ? -21.834 -7.967 8.422 1.00 83.50 351 LYS A O 1
ATOM 2706 N N . LYS A 1 352 ? -19.705 -8.101 9.160 1.00 58.81 352 LYS A N 1
ATOM 2707 C CA . LYS A 1 352 ? -19.757 -9.500 9.601 1.00 58.81 352 LYS A CA 1
ATOM 2708 C C . LYS A 1 352 ? -20.020 -9.620 11.092 1.00 58.81 352 LYS A C 1
ATOM 2710 O O . LYS A 1 352 ? -19.640 -8.680 11.828 1.00 58.81 352 LYS A O 1
#

Secondary structure (DSSP, 8-state):
--HHHHTS-SEEEEEEEE--SEEEEEEEEEET--SSSS--SEEEEEEEEETTS-EEEEEEEBTTTBEETTS---BTTBEE--SSS-TTSS---EEEEE--S--SPEEEEEEEE-SSS-EEEEEEEEEE--SS-----PPPPPP---TT-EEEE--SSSS-IIIIIIIIIIHHHT-EEES-GGGHHHHTTT-SEEEE---S----HHHHHHHHHHHHTT-EEEEEGGGGB---TT-HHIIIIIISEEEEEE--SEEEEEEES-SSSTTTTT--SEEEEEE--EEEEE-TTSPPEEEEEEEE-TTT--EEEEEEEE--SSSEEEEE---SSHHHHT-HHHHHHHHHHHHHHTT-

Radius of gyration: 23.9 Å; chains: 1; bounding box: 62×39×60 Å

Foldseek 3Di:
DDCLQPPNDQKDKFFDLFFFQKKKFKFQEKAVAALAQDFDDWFKKKWFQFLVRDIDIDTDTGSASHGHFFADHDYNAWAWDPDPDDPPHGGTMIMHMDGDPDGGTTRIMMIGGDPDDIDGDTPDMDTDDPPDDRPRRNQDPAFDWDPQLEEEEEEDDLAPCCVQVVVFLCVLQVTGYDPDLSNQLRSLVSHQEYEYEYLDDNPDPSNVVSVVVSQVQQGFYEYEANSQAPSCPVCVCSCQEQNQWHFPDWDPFAKWKKAFPAQPDLLCPPAPRMDIFGFTGTPTDGDPNHADKDAGMWIADPVPRDIDRQWIWGDDPRATHIYGNGGSDDRQSVDPNSSSSSNSSSCVRSVD

pLDDT: mean 92.13, std 10.34, range [39.34, 98.88]

Sequence (352 aa):
EWFCKTSLPQAVEVPLGFAVDKLHVLGGIAAWGSAVDKKGRPAVKVTYHYADGKTETQVLYDGVEFSDWIKRIDVSGSKFVDGLIEANRPGQLRWFTLQPKRKEPIHHLSLESYDNILAPTFLAITAEVGGGEKGQSAPAPKLDLPASKTLLVGGGSSHDFEKWFNKGDAALLGAAYTSNPAQIAGALPEVNLLVLTNNQPISDPAARKGIFDLVEAGKGLMLLHPACWYNWKDWPEYNKQLVAGGSRGHEKLQEFEVIVTDEASPITAGVSKSFKVKDELYQFMKDPAGPDIQVLVKGKSLETGKEYPVVYTVNHPKGRIVCITLGHDGAAHDHPDYKKLLQNAAAWAAKK